Protein AF-A0A954XGV0-F1 (afdb_monomer)

Mean predicted aligned error: 6.57 Å

Solvent-accessible surface area (backbone atoms only — not comparable to full-atom values): 12419 Å² total; per-residue (Å²): 114,71,60,60,55,49,19,64,75,67,74,44,88,76,89,74,84,92,67,58,56,55,62,48,31,69,58,40,49,96,83,43,90,72,24,35,27,92,86,36,60,81,52,52,72,68,57,51,50,46,53,35,63,74,50,40,49,55,53,52,50,54,54,51,49,56,52,50,56,40,40,75,72,75,39,64,43,81,45,74,46,76,50,66,40,70,49,57,56,96,88,42,76,52,93,47,46,38,13,41,16,29,42,80,89,33,66,55,33,41,53,49,50,49,47,27,50,52,40,33,39,72,80,39,72,88,58,44,72,40,70,40,40,97,47,64,42,60,55,81,23,54,57,50,53,50,57,75,77,34,53,64,78,40,41,29,47,36,36,40,34,34,32,39,63,40,84,74,44,56,67,68,62,29,55,49,52,56,51,46,54,49,50,18,43,50,57,41,53,56,50,53,59,68,70,51,77,80,72,93,77,83,74,84,82,79,80,88,91,88,81,83,84,135

Secondary structure (DSSP, 8-state):
-HHHHHHHHHT-------S-TTT--TTS-TT-TTSS-TTTTTS-HHHHHHHIIIIIHHHHHHHHHHHHHHHHTT--EEEEEEEEE-SEETTEE---SEEEE--TT-HHHHHHHHHHHHHHHHH-TTS-EEES-SS-S-SSSHHHHHHHHS-TTTEEEEEEEEETTTTTS-HHHHHHHHHHHHHHHHHHHHHHHHHS---S--------------

Nearest PDB structures (foldseek):
  2odf-assembly1_A  TM=8.301E-01  e=8.284E-11  Agrobacterium fabrum str. C58
  2odf-assembly2_B  TM=8.206E-01  e=4.548E-09  Agrobacterium fabrum str. C58
  3vsg-assembly1_D  TM=6.059E-01  e=6.445E-02  Comamonas testosteroni CNB-1
  1pr6-assembly1_B-2  TM=5.590E-01  e=1.673E-01  Escherichia coli O157:H7
  3opv-assembly2_J  TM=5.391E-01  e=2.449E-01  Escherichia coli K-12

Structure (mmCIF, N/CA/C/O backbone)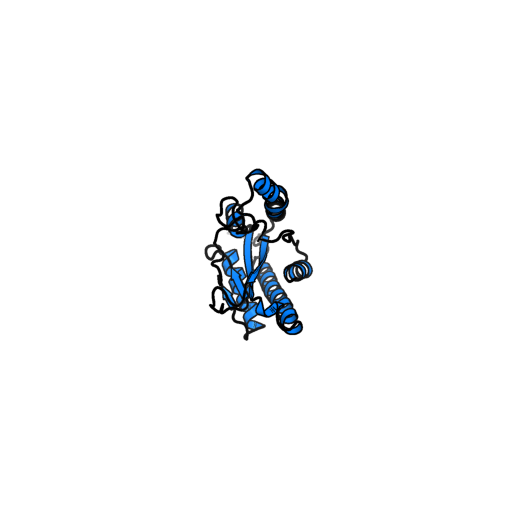:
data_AF-A0A954XGV0-F1
#
_entry.id   AF-A0A954XGV0-F1
#
loop_
_atom_site.group_PDB
_atom_site.id
_atom_site.type_symbol
_atom_site.label_atom_id
_atom_site.label_alt_id
_atom_site.label_comp_id
_atom_site.label_asym_id
_atom_site.label_entity_id
_atom_site.label_seq_id
_atom_site.pdbx_PDB_ins_code
_atom_site.Cartn_x
_atom_site.Cartn_y
_atom_site.Cartn_z
_atom_site.occupancy
_atom_site.B_iso_or_equiv
_atom_site.auth_seq_id
_atom_site.auth_comp_id
_atom_site.auth_asym_id
_atom_site.auth_atom_id
_atom_site.pdbx_PDB_model_num
ATOM 1 N N . VAL A 1 1 ? -10.521 6.360 -8.112 1.00 82.31 1 VAL A N 1
ATOM 2 C CA . VAL A 1 1 ? -9.626 5.326 -7.527 1.00 82.31 1 VAL A CA 1
ATOM 3 C C . VAL A 1 1 ? -9.666 5.385 -6.001 1.00 82.31 1 VAL A C 1
ATOM 5 O O . VAL A 1 1 ? -9.953 6.456 -5.478 1.00 82.31 1 VAL A O 1
ATOM 8 N N . LEU A 1 2 ? -9.444 4.264 -5.299 1.00 95.88 2 LEU A N 1
ATOM 9 C CA . LEU A 1 2 ? -9.635 4.146 -3.839 1.00 95.88 2 LEU A CA 1
ATOM 10 C C . LEU A 1 2 ? -8.796 5.150 -3.030 1.00 95.88 2 LEU A C 1
ATOM 12 O O . LEU A 1 2 ? -9.350 5.828 -2.171 1.00 95.88 2 LEU A O 1
ATOM 16 N N . GLY A 1 3 ? -7.512 5.321 -3.365 1.00 96.81 3 GLY A N 1
ATOM 17 C CA . GLY A 1 3 ? -6.616 6.245 -2.652 1.00 96.81 3 GLY A CA 1
ATOM 18 C C . GLY A 1 3 ? -7.128 7.690 -2.591 1.00 96.81 3 GLY A C 1
ATOM 19 O O . GLY A 1 3 ? -7.076 8.310 -1.537 1.00 96.81 3 GLY A O 1
ATOM 20 N N . ARG A 1 4 ? -7.745 8.202 -3.670 1.00 97.19 4 ARG A N 1
ATOM 21 C CA . ARG A 1 4 ? -8.370 9.542 -3.668 1.00 97.19 4 ARG A CA 1
ATOM 22 C C . ARG A 1 4 ? -9.503 9.657 -2.649 1.00 97.19 4 ARG A C 1
ATOM 24 O O . ARG A 1 4 ? -9.628 10.692 -2.013 1.00 97.19 4 ARG A O 1
ATOM 31 N N . ARG A 1 5 ? -10.310 8.605 -2.468 1.00 97.56 5 ARG A N 1
ATOM 32 C CA . ARG A 1 5 ? -11.398 8.624 -1.477 1.00 97.56 5 ARG A CA 1
ATOM 33 C C . ARG A 1 5 ? -10.863 8.644 -0.045 1.00 97.56 5 ARG A C 1
ATOM 35 O O . ARG A 1 5 ? -11.416 9.373 0.766 1.00 97.56 5 ARG A O 1
ATOM 42 N N . PHE A 1 6 ? -9.798 7.889 0.242 1.00 98.06 6 PHE A N 1
ATOM 43 C CA . PHE A 1 6 ? -9.111 7.951 1.538 1.00 98.06 6 PHE A CA 1
ATOM 44 C C . PHE A 1 6 ? -8.570 9.357 1.804 1.00 98.06 6 PHE A C 1
ATOM 46 O O . PHE A 1 6 ? -8.895 9.944 2.829 1.00 98.06 6 PHE A O 1
ATOM 53 N N . ALA A 1 7 ? -7.829 9.919 0.847 1.00 97.62 7 ALA A N 1
ATOM 54 C CA . ALA A 1 7 ? -7.253 11.256 0.965 1.00 97.62 7 ALA A CA 1
ATOM 55 C C . ALA A 1 7 ? -8.315 12.331 1.244 1.00 97.62 7 ALA A C 1
ATOM 57 O O . ALA A 1 7 ? -8.165 13.133 2.161 1.00 97.62 7 ALA A O 1
ATOM 58 N N . THR A 1 8 ? -9.438 12.304 0.517 1.00 97.88 8 THR A N 1
ATOM 59 C CA . THR A 1 8 ? -10.559 13.220 0.771 1.00 97.88 8 THR A CA 1
ATOM 60 C C . THR A 1 8 ? -11.178 13.009 2.153 1.00 97.88 8 THR A C 1
ATOM 62 O O . THR A 1 8 ? -11.404 13.983 2.864 1.00 97.88 8 THR A O 1
ATOM 65 N N . ALA A 1 9 ? -11.455 11.761 2.544 1.00 97.75 9 ALA A N 1
ATOM 66 C CA . ALA A 1 9 ? -12.136 11.464 3.803 1.00 97.75 9 ALA A CA 1
ATOM 67 C C . ALA A 1 9 ? -11.308 11.853 5.036 1.00 97.75 9 ALA A C 1
ATOM 69 O O . ALA A 1 9 ? -11.860 12.370 6.003 1.00 97.75 9 ALA A O 1
ATOM 70 N N . PHE A 1 10 ? -9.991 11.646 4.983 1.00 96.75 10 PHE A N 1
ATOM 71 C CA . PHE A 1 10 ? -9.080 11.925 6.095 1.00 96.75 10 PHE A CA 1
ATOM 72 C C . PHE A 1 10 ? -8.355 13.266 5.979 1.00 96.75 10 PHE A C 1
ATOM 74 O O . PHE A 1 10 ? -7.513 13.568 6.820 1.00 96.75 10 PHE A O 1
ATOM 81 N N . ARG A 1 11 ? -8.667 14.068 4.948 1.00 96.81 11 ARG A N 1
ATOM 82 C CA . ARG A 1 11 ? -7.959 15.317 4.617 1.00 96.81 11 ARG A CA 1
ATOM 83 C C . ARG A 1 11 ? -6.436 15.121 4.596 1.00 96.81 11 ARG A C 1
ATOM 85 O O . ARG A 1 11 ? -5.687 15.969 5.071 1.00 96.81 11 ARG A O 1
ATOM 92 N N . SER A 1 12 ? -5.994 13.981 4.069 1.00 95.38 12 SER A N 1
ATOM 93 C CA . SER A 1 12 ? -4.589 13.582 4.038 1.00 95.38 12 SER A CA 1
ATOM 94 C C . SER A 1 12 ? -3.985 13.740 2.636 1.00 95.38 12 SER A C 1
ATOM 96 O O . SER A 1 12 ? -4.715 13.682 1.638 1.00 95.38 12 SER A O 1
ATOM 98 N N . PRO A 1 13 ? -2.657 13.930 2.522 1.00 96.69 13 PRO A N 1
ATOM 99 C CA . PRO A 1 13 ? -1.982 13.961 1.229 1.00 96.69 13 PRO A CA 1
ATOM 100 C C . PRO A 1 13 ? -2.166 12.652 0.447 1.00 96.69 13 PRO A C 1
ATOM 102 O O . PRO A 1 13 ? -2.151 11.562 1.018 1.00 96.69 13 PRO A O 1
ATOM 105 N N . LEU A 1 14 ? -2.274 12.755 -0.882 1.00 97.69 14 LEU A N 1
ATOM 106 C CA . LEU A 1 14 ? -2.196 11.610 -1.793 1.00 97.69 14 LEU A CA 1
ATOM 107 C C . LEU A 1 14 ? -0.984 11.756 -2.705 1.00 97.69 14 LEU A C 1
ATOM 109 O O . LEU A 1 14 ? -0.973 12.619 -3.580 1.00 97.69 14 LEU A O 1
ATOM 113 N N . ILE A 1 15 ? -0.030 10.841 -2.572 1.00 97.94 15 ILE A N 1
ATOM 114 C CA . ILE A 1 15 ? 1.077 10.699 -3.516 1.00 97.94 15 ILE A CA 1
ATOM 115 C C . ILE A 1 15 ? 0.792 9.470 -4.374 1.00 97.94 15 ILE A C 1
ATOM 117 O O . ILE A 1 15 ? 0.884 8.333 -3.917 1.00 97.94 15 ILE A O 1
ATOM 121 N N . ALA A 1 16 ? 0.379 9.705 -5.616 1.00 96.81 16 ALA A N 1
ATOM 122 C CA . ALA A 1 16 ? 0.068 8.645 -6.565 1.00 96.81 16 ALA A CA 1
ATOM 123 C C . ALA A 1 16 ? 1.254 8.389 -7.500 1.00 96.81 16 ALA A C 1
ATOM 125 O O . ALA A 1 16 ? 1.937 9.323 -7.914 1.00 96.81 16 ALA A O 1
ATOM 126 N N . ALA A 1 17 ? 1.463 7.126 -7.869 1.00 94.94 17 ALA A N 1
ATOM 127 C CA . ALA A 1 17 ? 2.356 6.777 -8.965 1.00 94.94 17 ALA A CA 1
ATOM 128 C C . ALA A 1 17 ? 1.856 7.415 -10.272 1.00 94.94 17 ALA A C 1
ATOM 130 O O . ALA A 1 17 ? 0.670 7.321 -10.599 1.00 94.94 17 ALA A O 1
ATOM 131 N N . THR A 1 18 ? 2.761 8.043 -11.018 1.00 95.50 18 THR A N 1
ATOM 132 C CA . THR A 1 18 ? 2.494 8.653 -12.334 1.00 95.50 18 THR A CA 1
ATOM 133 C C . THR A 1 18 ? 2.949 7.771 -13.493 1.00 95.50 18 THR A C 1
ATOM 135 O O . THR A 1 18 ? 2.673 8.077 -14.648 1.00 95.50 18 THR A O 1
ATOM 138 N N . VAL A 1 19 ? 3.607 6.653 -13.181 1.00 97.12 19 VAL A N 1
ATOM 139 C CA . VAL A 1 19 ? 4.144 5.694 -14.141 1.00 97.12 19 VAL A CA 1
ATOM 140 C C . VAL A 1 19 ? 3.619 4.292 -13.843 1.00 97.12 19 VAL A C 1
ATOM 142 O O . VAL A 1 19 ? 3.324 3.942 -12.697 1.00 97.12 19 VAL A O 1
ATOM 145 N N . SER A 1 20 ? 3.496 3.468 -14.882 1.00 96.75 20 SER A N 1
ATOM 146 C CA . SER A 1 20 ? 3.209 2.045 -14.713 1.00 96.75 20 SER A CA 1
ATOM 147 C C . SER A 1 20 ? 4.379 1.335 -14.033 1.00 96.75 20 SER A C 1
ATOM 149 O O . SER A 1 20 ? 5.535 1.539 -14.402 1.00 96.75 20 SER A O 1
ATOM 151 N N . ARG A 1 21 ? 4.071 0.396 -13.133 1.00 95.50 21 ARG A N 1
ATOM 152 C CA . ARG A 1 21 ? 5.063 -0.512 -12.530 1.00 95.50 21 ARG A CA 1
ATOM 153 C C . ARG A 1 21 ? 5.821 -1.372 -13.549 1.00 95.50 21 ARG A C 1
ATOM 155 O O . ARG A 1 21 ? 6.847 -1.945 -13.213 1.00 95.50 21 ARG A O 1
ATOM 162 N N . LEU A 1 22 ? 5.290 -1.505 -14.771 1.00 96.75 22 LEU A N 1
ATOM 163 C CA . LEU A 1 22 ? 5.972 -2.191 -15.870 1.00 96.75 22 LEU A CA 1
ATOM 164 C C . LEU A 1 22 ? 7.133 -1.358 -16.429 1.00 96.75 22 LEU A C 1
ATOM 166 O O . LEU A 1 22 ? 8.074 -1.921 -16.972 1.00 96.75 22 LEU A O 1
ATOM 170 N N . VAL A 1 23 ? 7.100 -0.033 -16.276 1.00 97.56 23 VAL A N 1
ATOM 171 C CA . VAL A 1 23 ? 8.224 0.827 -16.660 1.00 97.56 23 VAL A CA 1
ATOM 172 C C . VAL A 1 23 ? 9.302 0.758 -15.582 1.00 97.56 23 VAL A C 1
ATOM 174 O O . VAL A 1 23 ? 10.432 0.371 -15.867 1.00 97.56 23 VAL A O 1
ATOM 177 N N . VAL A 1 24 ? 8.928 1.071 -14.339 1.00 98.00 24 VAL A N 1
ATOM 178 C CA . VAL A 1 24 ? 9.786 0.971 -13.153 1.00 98.00 24 VAL A CA 1
ATOM 179 C C . VAL A 1 24 ? 8.927 0.726 -11.909 1.00 98.00 24 VAL A C 1
ATOM 181 O O . VAL A 1 24 ? 7.900 1.373 -11.700 1.00 98.00 24 VAL A O 1
ATOM 184 N N . GLU A 1 25 ? 9.323 -0.233 -11.077 1.00 97.44 25 GLU A N 1
ATOM 185 C CA . GLU A 1 25 ? 8.601 -0.610 -9.863 1.00 97.44 25 GLU A CA 1
ATOM 186 C C . GLU A 1 25 ? 8.973 0.308 -8.690 1.00 97.44 25 GLU A C 1
ATOM 188 O O . GLU A 1 25 ? 10.019 0.168 -8.059 1.00 97.44 25 GLU A O 1
ATOM 193 N N . LEU A 1 26 ? 8.076 1.236 -8.363 1.00 97.81 26 LEU A N 1
ATOM 194 C CA . LEU A 1 26 ? 8.295 2.234 -7.312 1.00 97.81 26 LEU A CA 1
ATOM 195 C C . LEU A 1 26 ? 8.318 1.628 -5.895 1.00 97.81 26 LEU A C 1
ATOM 197 O O . LEU A 1 26 ? 8.877 2.232 -4.980 1.00 97.81 26 LEU A O 1
ATOM 201 N N . ASN A 1 27 ? 7.737 0.434 -5.702 1.00 96.75 27 ASN A N 1
ATOM 202 C CA . ASN A 1 27 ? 7.662 -0.246 -4.404 1.00 96.75 27 ASN A CA 1
ATOM 203 C C . ASN A 1 27 ? 8.722 -1.355 -4.236 1.00 96.75 27 ASN A C 1
ATOM 205 O O . ASN A 1 27 ? 8.473 -2.371 -3.584 1.00 96.75 27 ASN A O 1
ATOM 209 N N . ARG A 1 28 ? 9.904 -1.198 -4.840 1.00 96.81 28 ARG A N 1
ATOM 210 C CA . ARG A 1 28 ? 11.082 -2.065 -4.646 1.00 96.81 28 ARG A CA 1
ATOM 211 C C . ARG A 1 28 ? 12.331 -1.227 -4.432 1.00 96.81 28 ARG A C 1
ATOM 213 O O . ARG A 1 28 ? 12.327 -0.043 -4.742 1.00 96.81 28 ARG A O 1
ATOM 220 N N . SER A 1 29 ? 13.380 -1.805 -3.859 1.00 96.38 29 SER A N 1
ATOM 221 C CA . SER A 1 29 ? 14.682 -1.137 -3.758 1.00 96.38 29 SER A CA 1
ATOM 222 C C . SER A 1 29 ? 15.394 -1.042 -5.120 1.00 96.38 29 SER A C 1
ATOM 224 O O . SER A 1 29 ? 15.126 -1.856 -6.008 1.00 96.38 29 SER A O 1
ATOM 226 N N . PRO A 1 30 ? 16.348 -0.101 -5.294 1.00 94.81 30 PRO A N 1
ATOM 227 C CA . PRO A 1 30 ? 17.028 0.124 -6.577 1.00 94.81 30 PRO A CA 1
ATOM 228 C C . PRO A 1 30 ? 17.842 -1.072 -7.096 1.00 94.81 30 PRO A C 1
ATOM 230 O O . PRO A 1 30 ? 18.158 -1.151 -8.277 1.00 94.81 30 PRO A O 1
ATOM 233 N N . HIS A 1 31 ? 18.199 -2.007 -6.216 1.00 93.56 31 HIS A N 1
ATOM 234 C CA . HIS A 1 31 ? 18.965 -3.205 -6.570 1.00 93.56 31 HIS A CA 1
ATOM 235 C C . HIS A 1 31 ? 18.085 -4.453 -6.701 1.00 93.56 31 HIS A C 1
ATOM 237 O O . HIS A 1 31 ? 18.592 -5.555 -6.902 1.00 93.56 31 HIS A O 1
ATOM 243 N N . HIS A 1 32 ? 16.765 -4.315 -6.561 1.00 96.88 32 HIS A N 1
ATOM 244 C CA . HIS A 1 32 ? 15.865 -5.451 -6.656 1.00 96.88 32 HIS A CA 1
ATOM 245 C C . HIS A 1 32 ? 15.810 -5.968 -8.109 1.00 96.88 32 HIS A C 1
ATOM 247 O O . HIS A 1 32 ? 15.579 -5.180 -9.027 1.00 96.88 32 HIS A O 1
ATOM 253 N N . PRO A 1 33 ? 15.920 -7.289 -8.356 1.00 95.12 33 PRO A N 1
ATOM 254 C CA . PRO A 1 33 ? 16.008 -7.843 -9.716 1.00 95.12 33 PRO A CA 1
ATOM 255 C C . PRO A 1 33 ? 14.755 -7.601 -10.568 1.00 95.12 33 PRO A C 1
ATOM 257 O O . PRO A 1 33 ? 14.813 -7.659 -11.786 1.00 95.12 33 PRO A O 1
ATOM 260 N N . ARG A 1 34 ? 13.615 -7.318 -9.927 1.00 95.25 34 ARG A N 1
ATOM 261 C CA . ARG A 1 34 ? 12.346 -6.955 -10.589 1.00 95.25 34 ARG A CA 1
ATOM 262 C C . ARG A 1 34 ? 12.016 -5.464 -10.495 1.00 95.25 34 ARG A C 1
ATOM 264 O O . ARG A 1 34 ? 10.841 -5.116 -10.430 1.00 95.25 34 ARG A O 1
ATOM 271 N N . LEU A 1 35 ? 13.026 -4.605 -10.354 1.00 97.19 35 LEU A N 1
ATOM 272 C CA . LEU A 1 35 ? 12.826 -3.156 -10.405 1.00 97.19 35 LEU A CA 1
ATOM 273 C C . LEU A 1 35 ? 12.366 -2.720 -11.801 1.00 97.19 35 LEU A C 1
ATOM 275 O O . LEU A 1 35 ? 11.425 -1.944 -11.930 1.00 97.19 35 LEU A O 1
ATOM 279 N N . PHE A 1 36 ? 13.007 -3.268 -12.831 1.00 97.94 36 PHE A N 1
ATOM 280 C CA . PHE A 1 36 ? 12.576 -3.163 -14.219 1.00 97.94 36 PHE A CA 1
ATOM 281 C C . PHE A 1 36 ? 11.828 -4.442 -14.597 1.00 97.94 36 PHE A C 1
ATOM 283 O O . PHE A 1 36 ? 12.184 -5.533 -14.143 1.00 97.94 36 PHE A O 1
ATOM 290 N N . SER A 1 37 ? 10.753 -4.306 -15.370 1.00 96.69 37 SER A N 1
ATOM 291 C CA . SER A 1 37 ? 9.964 -5.459 -15.811 1.00 96.69 37 SER A CA 1
ATOM 292 C C . SER A 1 37 ? 10.588 -6.102 -17.047 1.00 96.69 37 SER A C 1
ATOM 294 O O . SER A 1 37 ? 11.576 -5.603 -17.580 1.00 96.69 37 SER A O 1
ATOM 296 N N . GLU A 1 38 ? 9.976 -7.163 -17.568 1.00 96.25 38 GLU A N 1
ATOM 297 C CA . GLU A 1 38 ? 10.405 -7.755 -18.838 1.00 96.25 38 GLU A CA 1
ATOM 298 C C . GLU A 1 38 ? 10.416 -6.765 -20.016 1.00 96.25 38 GLU A C 1
ATOM 300 O O . GLU A 1 38 ? 11.229 -6.914 -20.924 1.00 96.25 38 GLU A O 1
ATOM 305 N N . PHE A 1 39 ? 9.590 -5.714 -19.956 1.00 96.25 39 PHE A N 1
ATOM 306 C CA . PHE A 1 39 ? 9.490 -4.682 -20.990 1.00 96.25 39 PHE A CA 1
ATOM 307 C C . PHE A 1 39 ? 10.605 -3.632 -20.923 1.00 96.25 39 PHE A C 1
ATOM 309 O O . PHE A 1 39 ? 10.886 -2.981 -21.923 1.00 96.25 39 PHE A O 1
ATOM 316 N N . THR A 1 40 ? 11.225 -3.436 -19.756 1.00 96.50 40 THR A N 1
ATOM 317 C CA . THR A 1 40 ? 12.226 -2.373 -19.533 1.00 96.50 40 THR A CA 1
ATOM 318 C C . THR A 1 40 ? 13.570 -2.882 -19.032 1.00 96.50 40 THR A C 1
ATOM 320 O O . THR A 1 40 ? 14.543 -2.132 -19.010 1.00 96.50 40 THR A O 1
ATOM 323 N N . GLN A 1 41 ? 13.687 -4.168 -18.693 1.00 95.06 41 GLN A N 1
ATOM 324 C CA . GLN A 1 41 ? 14.963 -4.777 -18.319 1.00 95.06 41 GLN A CA 1
ATOM 325 C C . GLN A 1 41 ? 15.970 -4.799 -19.477 1.00 95.06 41 GLN A C 1
ATOM 327 O O . GLN A 1 41 ? 17.158 -4.932 -19.225 1.00 95.06 41 GLN A O 1
ATOM 332 N N . GLY A 1 42 ? 15.540 -4.668 -20.735 1.00 95.69 42 GLY A N 1
ATOM 333 C CA . GLY A 1 42 ? 16.444 -4.606 -21.892 1.00 95.69 42 GLY A CA 1
ATOM 334 C C . GLY A 1 42 ? 17.124 -3.248 -22.100 1.00 95.69 42 GLY A C 1
ATOM 335 O O . GLY A 1 42 ? 18.069 -3.173 -22.876 1.00 95.69 42 GLY A O 1
ATOM 336 N N . LEU A 1 43 ? 16.659 -2.196 -21.416 1.00 96.19 43 LEU A N 1
ATOM 337 C CA . LEU A 1 43 ? 17.175 -0.833 -21.570 1.00 96.19 43 LEU A CA 1
ATOM 338 C C . LEU A 1 43 ? 18.616 -0.712 -21.073 1.00 96.19 43 LEU A C 1
ATOM 340 O O . LEU A 1 43 ? 19.009 -1.394 -20.113 1.00 96.19 43 LEU A O 1
ATOM 344 N N . ASP A 1 44 ? 19.369 0.201 -21.683 1.00 97.56 44 ASP A N 1
ATOM 345 C CA . ASP A 1 44 ? 20.738 0.494 -21.269 1.00 97.56 44 ASP A CA 1
ATOM 346 C C . ASP A 1 44 ? 20.795 1.239 -19.919 1.00 97.56 44 ASP A C 1
ATOM 348 O O . ASP A 1 44 ? 19.782 1.606 -19.312 1.00 97.56 44 ASP A O 1
ATOM 352 N N . SER A 1 45 ? 22.003 1.444 -19.390 1.00 96.44 45 SER A N 1
ATOM 353 C CA . SER A 1 45 ? 22.178 2.117 -18.099 1.00 96.44 45 SER A CA 1
ATOM 354 C C . SER A 1 45 ? 21.723 3.580 -18.119 1.00 96.44 45 SER A C 1
ATOM 356 O O . SER A 1 45 ? 21.208 4.062 -17.108 1.00 96.44 45 SER A O 1
ATOM 358 N N . ALA A 1 46 ? 21.866 4.286 -19.243 1.00 98.12 46 ALA A N 1
ATOM 359 C CA . ALA A 1 46 ? 21.476 5.686 -19.369 1.00 98.12 46 ALA A CA 1
ATOM 360 C C . ALA A 1 46 ? 19.947 5.840 -19.365 1.00 98.12 46 ALA A C 1
ATOM 362 O O . ALA A 1 46 ? 19.408 6.704 -18.674 1.00 98.12 46 ALA A O 1
ATOM 363 N N . GLU A 1 47 ? 19.230 4.982 -20.084 1.00 97.88 47 GLU A N 1
ATOM 364 C CA . GLU A 1 47 ? 17.769 4.886 -20.087 1.00 97.88 47 GLU A CA 1
ATOM 365 C C . GLU A 1 47 ? 17.212 4.490 -18.725 1.00 97.88 47 GLU A C 1
ATOM 367 O O . GLU A 1 47 ? 16.304 5.148 -18.218 1.00 97.88 47 GLU A O 1
ATOM 372 N N . ARG A 1 48 ? 17.790 3.469 -18.084 1.00 97.38 48 ARG A N 1
ATOM 373 C CA . ARG A 1 48 ? 17.389 3.074 -16.727 1.00 97.38 48 ARG A CA 1
ATOM 374 C C . ARG A 1 48 ? 17.569 4.219 -15.737 1.00 97.38 48 ARG A C 1
ATOM 376 O O . ARG A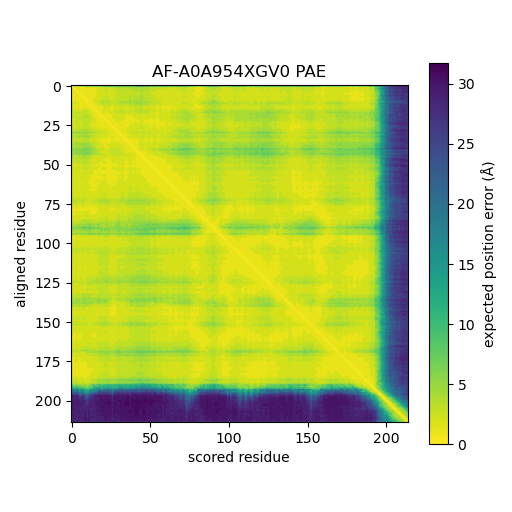 1 48 ? 16.659 4.489 -14.958 1.00 97.38 48 ARG A O 1
ATOM 383 N N . ASN A 1 49 ? 18.700 4.922 -15.789 1.00 97.75 49 ASN A N 1
ATOM 384 C CA . ASN A 1 49 ? 18.947 6.076 -14.926 1.00 97.75 49 ASN A CA 1
ATOM 385 C C . ASN A 1 49 ? 17.954 7.214 -15.188 1.00 97.75 49 ASN A C 1
ATOM 387 O O . ASN A 1 49 ? 17.475 7.817 -14.230 1.00 97.75 49 ASN A O 1
ATOM 391 N N . ARG A 1 50 ? 17.583 7.465 -16.451 1.00 98.25 50 ARG A N 1
ATOM 392 C CA . ARG A 1 50 ? 16.505 8.409 -16.787 1.00 98.25 50 ARG A CA 1
ATOM 393 C C . ARG A 1 50 ? 15.186 8.004 -16.133 1.00 98.25 50 ARG A C 1
ATOM 395 O O . ARG A 1 50 ? 14.621 8.796 -15.394 1.00 98.25 50 ARG A O 1
ATOM 402 N N . LEU A 1 51 ? 14.755 6.747 -16.276 1.00 98.00 51 LEU A N 1
ATOM 403 C CA . LEU A 1 51 ? 13.526 6.261 -15.629 1.00 98.00 51 LEU A CA 1
ATOM 404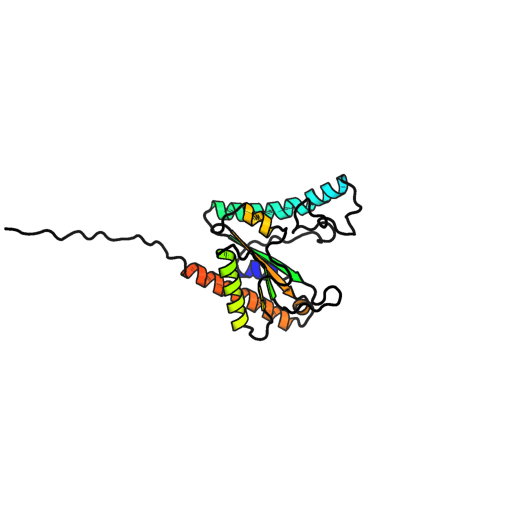 C C . LEU A 1 51 ? 13.561 6.399 -14.099 1.00 98.00 51 LEU A C 1
ATOM 406 O O . LEU A 1 51 ? 12.542 6.711 -13.476 1.00 98.00 51 LEU A O 1
ATOM 410 N N . LEU A 1 52 ? 14.724 6.171 -13.483 1.00 98.25 52 LEU A N 1
ATOM 411 C CA . LEU A 1 52 ? 14.879 6.348 -12.044 1.00 98.25 52 LEU A CA 1
ATOM 412 C C . LEU A 1 52 ? 14.747 7.818 -11.631 1.00 98.25 52 LEU A C 1
ATOM 414 O O . LEU A 1 52 ? 14.041 8.117 -10.668 1.00 98.25 52 LEU A O 1
ATOM 418 N N . ASN A 1 53 ? 15.394 8.722 -12.361 1.00 98.31 53 ASN A N 1
ATOM 419 C CA . ASN A 1 53 ? 15.372 10.156 -12.082 1.00 98.31 53 ASN A CA 1
ATOM 420 C C . ASN A 1 53 ? 14.007 10.791 -12.366 1.00 98.31 53 ASN A C 1
ATOM 422 O O . ASN A 1 53 ? 13.583 11.657 -11.608 1.00 98.31 53 ASN A O 1
ATOM 426 N N . ASP A 1 54 ? 13.303 10.325 -13.395 1.00 98.06 54 ASP A N 1
ATOM 427 C CA . ASP A 1 54 ? 12.025 10.902 -13.814 1.00 98.06 54 ASP A CA 1
ATOM 428 C C . ASP A 1 54 ? 10.856 10.416 -12.944 1.00 98.06 54 ASP A C 1
ATOM 430 O O . ASP A 1 54 ? 9.902 11.160 -12.707 1.00 98.06 54 ASP A O 1
ATOM 434 N N . TYR A 1 55 ? 10.913 9.172 -12.446 1.00 98.38 55 TYR A N 1
ATOM 435 C CA . TYR A 1 55 ? 9.764 8.545 -11.781 1.00 98.38 55 TYR A CA 1
ATOM 436 C C . TYR A 1 55 ? 10.062 7.948 -10.409 1.00 98.38 55 TYR A C 1
ATOM 438 O O . TYR A 1 55 ? 9.279 8.134 -9.475 1.00 98.38 55 TYR A O 1
ATOM 446 N N . TYR A 1 56 ? 11.164 7.211 -10.269 1.00 98.50 56 TYR A N 1
ATOM 447 C CA . TYR A 1 56 ? 11.440 6.450 -9.050 1.00 98.50 56 TYR A CA 1
ATOM 448 C C . TYR A 1 56 ? 11.824 7.350 -7.874 1.00 98.50 56 TYR A C 1
ATOM 450 O O . TYR A 1 56 ? 11.160 7.328 -6.832 1.00 98.50 56 TYR A O 1
ATOM 458 N N . TRP A 1 57 ? 12.873 8.158 -8.039 1.00 98.25 57 TRP A N 1
ATOM 459 C CA . TRP A 1 57 ? 13.361 9.039 -6.982 1.00 98.25 57 TRP A CA 1
ATOM 460 C C . TRP A 1 57 ? 12.345 10.114 -6.605 1.00 98.25 57 TRP A C 1
ATOM 462 O O . TRP A 1 57 ? 12.066 10.219 -5.409 1.00 98.25 57 TRP A O 1
ATOM 472 N N . PRO A 1 58 ? 11.700 10.825 -7.555 1.00 98.38 58 PRO A N 1
ATOM 473 C CA . PRO A 1 58 ? 10.706 11.836 -7.206 1.00 98.38 58 PRO A CA 1
ATOM 474 C C . PRO A 1 58 ? 9.545 11.266 -6.388 1.00 98.38 58 PRO A C 1
ATOM 476 O O . PRO A 1 58 ? 9.110 11.882 -5.417 1.00 98.38 58 PRO A O 1
ATOM 479 N N . HIS A 1 59 ? 9.066 10.062 -6.725 1.00 98.44 59 HIS A N 1
ATOM 480 C CA . HIS A 1 59 ? 7.983 9.429 -5.976 1.00 98.44 59 HIS A CA 1
ATOM 481 C C . HIS A 1 59 ? 8.396 9.096 -4.538 1.00 98.44 59 HIS A C 1
ATOM 483 O O . HIS A 1 59 ? 7.687 9.451 -3.595 1.00 98.44 59 HIS A O 1
ATOM 489 N N . ARG A 1 60 ? 9.545 8.433 -4.355 1.00 98.00 60 ARG A N 1
ATOM 490 C CA . ARG A 1 60 ? 10.005 8.028 -3.018 1.00 98.00 60 ARG A CA 1
ATOM 491 C C . ARG A 1 60 ? 10.361 9.233 -2.153 1.00 98.00 60 ARG A C 1
ATOM 493 O O . ARG A 1 60 ? 9.895 9.310 -1.021 1.00 98.00 60 ARG A O 1
ATOM 500 N N . GLN A 1 61 ? 11.071 10.210 -2.715 1.00 98.25 61 GLN A N 1
ATOM 501 C CA . GLN A 1 61 ? 11.426 11.449 -2.023 1.00 98.25 61 GLN A CA 1
ATOM 502 C C . GLN A 1 61 ? 10.192 12.246 -1.603 1.00 98.25 61 GLN A C 1
ATOM 504 O O . GLN A 1 61 ? 10.169 12.776 -0.495 1.00 98.25 61 GLN A O 1
ATOM 509 N N . ALA A 1 62 ? 9.146 12.307 -2.435 1.00 98.44 62 ALA A N 1
ATOM 510 C CA . ALA A 1 62 ? 7.901 12.968 -2.054 1.00 98.44 62 ALA A CA 1
ATOM 511 C C . ALA A 1 62 ? 7.264 12.309 -0.818 1.00 98.44 62 ALA A C 1
ATOM 513 O O . ALA A 1 62 ? 6.849 13.011 0.104 1.00 98.44 62 ALA A O 1
ATOM 514 N N . VAL A 1 63 ? 7.215 10.971 -0.771 1.00 98.38 63 VAL A N 1
ATOM 515 C CA . VAL A 1 63 ? 6.662 10.227 0.377 1.00 98.38 63 VAL A CA 1
ATOM 516 C C . VAL A 1 63 ? 7.524 10.434 1.621 1.00 98.38 63 VAL A C 1
ATOM 518 O O . VAL A 1 63 ? 7.004 10.800 2.674 1.00 98.38 63 VAL A O 1
ATOM 521 N N . GLU A 1 64 ? 8.837 10.257 1.488 1.00 98.31 64 GLU A N 1
ATOM 522 C CA . GLU A 1 64 ? 9.808 10.424 2.573 1.00 98.31 64 GLU A CA 1
ATOM 523 C C . GLU A 1 64 ? 9.763 11.840 3.158 1.00 98.31 64 GLU A C 1
ATOM 525 O O . GLU A 1 64 ? 9.687 11.998 4.375 1.00 98.31 64 GLU A O 1
ATOM 530 N N . THR A 1 65 ? 9.708 12.867 2.306 1.00 98.44 65 THR A N 1
ATOM 531 C CA . THR A 1 65 ? 9.647 14.274 2.728 1.00 98.44 65 THR A CA 1
ATOM 532 C C . THR A 1 65 ? 8.372 14.570 3.513 1.00 98.44 65 THR A C 1
ATOM 534 O O . THR A 1 65 ? 8.440 15.181 4.576 1.00 98.44 65 THR A O 1
ATOM 537 N N . GLN A 1 66 ? 7.206 14.117 3.038 1.00 98.06 66 GLN A N 1
ATOM 538 C CA . GLN A 1 66 ? 5.942 14.341 3.751 1.00 98.06 66 GLN A CA 1
ATOM 539 C C . GLN A 1 66 ? 5.949 13.702 5.145 1.00 98.06 66 GLN A C 1
ATOM 541 O O . GLN A 1 66 ? 5.524 14.332 6.114 1.00 98.06 66 GLN A O 1
ATOM 546 N N . ILE A 1 67 ? 6.466 12.474 5.253 1.00 98.31 67 ILE A N 1
ATOM 547 C CA . ILE A 1 67 ? 6.582 11.771 6.536 1.00 98.31 67 ILE A CA 1
ATOM 548 C C . ILE A 1 67 ? 7.572 12.501 7.447 1.00 98.31 67 ILE A C 1
ATOM 550 O O . ILE A 1 67 ? 7.235 12.806 8.589 1.00 98.31 67 ILE A O 1
ATOM 554 N N . ALA A 1 68 ? 8.760 12.838 6.941 1.00 98.44 68 ALA A N 1
ATOM 555 C CA . ALA A 1 68 ? 9.792 13.527 7.708 1.00 98.44 68 ALA A CA 1
ATOM 556 C C . ALA A 1 68 ? 9.306 14.883 8.243 1.00 98.44 68 ALA A C 1
ATOM 558 O O . ALA A 1 68 ? 9.548 15.203 9.404 1.00 98.44 68 ALA A O 1
ATOM 559 N N . MET A 1 69 ? 8.570 15.654 7.436 1.00 98.00 69 MET A N 1
ATOM 560 C CA . MET A 1 69 ? 7.993 16.933 7.860 1.00 98.00 69 MET A CA 1
ATOM 561 C C . MET A 1 69 ? 6.984 16.774 9.002 1.00 98.00 69 MET A C 1
ATOM 563 O O . MET A 1 69 ? 6.973 17.600 9.909 1.00 98.00 69 MET A O 1
ATOM 567 N N . ALA A 1 70 ? 6.129 15.748 8.964 1.00 97.31 70 ALA A N 1
ATOM 568 C CA . ALA A 1 70 ? 5.176 15.480 10.042 1.00 97.31 70 ALA A CA 1
ATOM 569 C C . ALA A 1 70 ? 5.887 15.032 11.326 1.00 97.31 70 ALA A C 1
ATOM 571 O O . ALA A 1 70 ? 5.656 15.597 12.395 1.00 97.31 70 ALA A O 1
ATOM 572 N N . VAL A 1 71 ? 6.843 14.111 11.206 1.00 97.50 71 VAL A N 1
ATOM 573 C CA . VAL A 1 71 ? 7.655 13.649 12.340 1.00 97.50 71 VAL A CA 1
ATOM 574 C C . VAL A 1 71 ? 8.447 14.799 12.973 1.00 97.50 71 VAL A C 1
ATOM 576 O O . VAL A 1 71 ? 8.509 14.895 14.196 1.00 97.50 71 VAL A O 1
ATOM 579 N N . ALA A 1 72 ? 8.994 15.718 12.172 1.00 97.62 72 ALA A N 1
ATOM 580 C CA . ALA A 1 72 ? 9.702 16.902 12.667 1.00 97.62 72 ALA A CA 1
ATOM 581 C C . ALA A 1 72 ? 8.797 17.876 13.448 1.00 97.62 72 ALA A C 1
ATOM 583 O O . ALA A 1 72 ? 9.292 18.623 14.287 1.00 97.62 72 ALA A O 1
ATOM 584 N N . ARG A 1 73 ? 7.476 17.849 13.217 1.00 97.56 73 ARG A N 1
ATOM 585 C CA . ARG A 1 73 ? 6.479 18.585 14.017 1.00 97.56 73 ARG A CA 1
ATOM 586 C C . ARG A 1 73 ? 6.034 17.833 15.279 1.00 97.56 73 ARG A C 1
ATOM 588 O O . ARG A 1 73 ? 5.156 18.312 15.988 1.00 97.56 73 ARG A O 1
ATOM 595 N N . GLY A 1 74 ? 6.621 16.670 15.564 1.00 96.31 74 GLY A N 1
ATOM 596 C CA . GLY A 1 74 ? 6.238 15.815 16.689 1.00 96.31 74 GLY A CA 1
ATOM 597 C C . GLY A 1 74 ? 4.989 14.969 16.429 1.00 96.31 74 GLY A C 1
ATOM 598 O O . GLY A 1 74 ? 4.426 14.415 17.370 1.00 96.31 74 GLY A O 1
ATOM 599 N N . GLU A 1 75 ? 4.538 14.860 15.177 1.00 95.31 75 GLU A N 1
ATOM 600 C CA . GLU A 1 75 ? 3.370 14.059 14.809 1.00 95.31 75 GLU A CA 1
ATOM 601 C C . GLU A 1 75 ? 3.765 12.593 14.554 1.00 95.31 75 GLU A C 1
ATOM 603 O O . GLU A 1 75 ? 4.792 12.303 13.935 1.00 95.31 75 GLU A O 1
ATOM 608 N N . SER A 1 76 ? 2.912 11.654 14.968 1.00 95.31 76 SER A N 1
ATOM 609 C CA . SER A 1 76 ? 2.986 10.257 14.522 1.00 95.31 76 SER A CA 1
ATOM 610 C C . SER A 1 76 ? 2.287 10.093 13.172 1.00 95.31 76 SER A C 1
ATOM 612 O O . SER A 1 76 ? 1.176 10.587 12.971 1.00 95.31 76 SER A O 1
ATOM 614 N N . VAL A 1 77 ? 2.902 9.345 12.256 1.00 97.69 77 VAL A N 1
ATOM 615 C CA . VAL A 1 77 ? 2.409 9.177 10.885 1.00 97.69 77 VAL A CA 1
ATOM 616 C C . VAL A 1 77 ? 1.871 7.771 10.649 1.00 97.69 77 VAL A C 1
ATOM 618 O O . VAL A 1 77 ? 2.581 6.778 10.809 1.00 97.69 77 VAL A O 1
ATOM 621 N N . LEU A 1 78 ? 0.630 7.694 10.165 1.00 98.19 78 LEU A N 1
ATOM 622 C CA . LEU A 1 78 ? 0.105 6.511 9.489 1.00 98.19 78 LEU A CA 1
ATOM 623 C C . LEU A 1 78 ? 0.229 6.691 7.973 1.00 98.19 78 LEU A C 1
ATOM 625 O O . LEU A 1 78 ? -0.450 7.527 7.378 1.00 98.19 78 LEU A O 1
ATOM 629 N N . HIS A 1 79 ? 1.043 5.852 7.341 1.00 98.50 79 HIS A N 1
ATOM 630 C CA . HIS A 1 79 ? 1.132 5.743 5.891 1.00 98.50 79 HIS A CA 1
ATOM 631 C C . HIS A 1 79 ? 0.365 4.510 5.402 1.00 98.50 79 HIS A C 1
ATOM 633 O O . HIS A 1 79 ? 0.697 3.377 5.755 1.00 98.50 79 HIS A O 1
ATOM 639 N N . VAL A 1 80 ? -0.651 4.734 4.562 1.00 98.44 80 VAL A N 1
ATOM 640 C CA . VAL A 1 80 ? -1.446 3.664 3.943 1.00 98.44 80 VAL A CA 1
ATOM 641 C C . VAL A 1 80 ? -1.101 3.532 2.459 1.00 98.44 80 VAL A C 1
ATOM 643 O O . VAL A 1 80 ? -1.538 4.344 1.642 1.00 98.44 80 VAL A O 1
ATOM 646 N N . GLY A 1 81 ? -0.363 2.482 2.097 1.00 97.81 81 GLY A N 1
ATOM 647 C CA . GLY A 1 81 ? -0.151 2.094 0.701 1.00 97.81 81 GLY A CA 1
ATOM 648 C C . GLY A 1 81 ? -1.407 1.420 0.153 1.00 97.81 81 GLY A C 1
ATOM 649 O O . GLY A 1 81 ? -1.832 0.398 0.678 1.00 97.81 81 GLY A O 1
ATOM 650 N N . VAL A 1 82 ? -2.047 1.983 -0.874 1.00 97.88 82 VAL A N 1
ATOM 651 C CA . VAL A 1 82 ? -3.308 1.442 -1.414 1.00 97.88 82 VAL A CA 1
ATOM 652 C C . VAL A 1 82 ? -3.041 0.656 -2.692 1.00 97.88 82 VAL A C 1
ATOM 654 O O . VAL A 1 82 ? -2.738 1.232 -3.737 1.00 97.88 82 VAL A O 1
ATOM 657 N N . HIS A 1 83 ? -3.228 -0.657 -2.618 1.00 97.06 83 HIS A N 1
ATOM 658 C CA . HIS A 1 83 ? -2.937 -1.603 -3.685 1.00 97.06 83 HIS A CA 1
ATOM 659 C C . HIS A 1 83 ? -4.153 -2.462 -4.038 1.00 97.06 83 HIS A C 1
ATOM 661 O O . HIS A 1 83 ? -5.213 -2.433 -3.402 1.00 97.06 83 HIS A O 1
ATOM 667 N N . SER A 1 84 ? -4.004 -3.210 -5.125 1.00 96.69 84 SER A N 1
ATOM 668 C CA . SER A 1 84 ? -4.955 -4.242 -5.500 1.00 96.69 84 SER A CA 1
ATOM 669 C C . SER A 1 84 ? -4.223 -5.451 -6.048 1.00 96.69 84 SER A C 1
ATOM 671 O O . SER A 1 84 ? -3.142 -5.324 -6.632 1.00 96.69 84 SER A O 1
ATOM 673 N N . PHE A 1 85 ? -4.861 -6.610 -5.942 1.00 97.00 85 PHE A N 1
ATOM 674 C CA . PHE A 1 85 ? -4.308 -7.856 -6.442 1.00 97.00 85 PHE A CA 1
ATOM 675 C C . PHE A 1 85 ? -5.288 -8.621 -7.328 1.00 97.00 85 PHE A C 1
ATOM 677 O O . PHE A 1 85 ? -6.497 -8.607 -7.093 1.00 97.00 85 PHE A O 1
ATOM 684 N N . THR A 1 86 ? -4.750 -9.321 -8.332 1.00 96.12 86 THR A N 1
ATOM 685 C CA . THR A 1 86 ? -5.547 -10.179 -9.221 1.00 96.12 86 THR A CA 1
ATOM 686 C C . THR A 1 86 ? -6.244 -11.294 -8.430 1.00 96.12 86 THR A C 1
ATOM 688 O O . THR A 1 86 ? -5.607 -11.882 -7.550 1.00 96.12 86 THR A O 1
ATOM 691 N N . PRO A 1 87 ? -7.513 -11.637 -8.721 1.00 95.56 87 PRO A N 1
ATOM 692 C CA . PRO A 1 87 ? -8.219 -12.698 -8.007 1.00 95.56 87 PRO A CA 1
ATOM 693 C C . PRO A 1 87 ? -7.581 -14.077 -8.227 1.00 95.56 87 PRO A C 1
ATOM 695 O O . PRO A 1 87 ? -7.673 -14.939 -7.355 1.00 95.56 87 PRO A O 1
ATOM 698 N N . ILE A 1 88 ? -6.923 -14.282 -9.372 1.00 95.69 88 ILE A N 1
ATOM 699 C CA . ILE A 1 88 ? -6.253 -15.528 -9.756 1.00 95.69 88 ILE A CA 1
ATOM 700 C C . ILE A 1 88 ? -4.811 -15.198 -10.143 1.00 95.69 88 ILE A C 1
ATOM 702 O O . ILE A 1 88 ? -4.573 -14.319 -10.972 1.00 95.69 88 ILE A O 1
ATOM 706 N N . LEU A 1 89 ? -3.844 -15.902 -9.552 1.00 93.38 89 LEU A N 1
ATOM 707 C CA . LEU A 1 89 ? -2.439 -15.846 -9.961 1.00 93.38 89 LEU A CA 1
ATOM 708 C C . LEU A 1 89 ? -1.970 -17.259 -10.303 1.00 93.38 89 LEU A C 1
ATOM 710 O O . LEU A 1 89 ? -2.082 -18.145 -9.462 1.00 93.38 89 LEU A O 1
ATOM 714 N N . ASN A 1 90 ? -1.409 -17.450 -11.500 1.00 92.50 90 ASN A N 1
ATOM 715 C CA . ASN A 1 90 ? -0.876 -18.737 -11.967 1.00 92.50 90 ASN A CA 1
ATOM 716 C C . ASN A 1 90 ? -1.897 -19.883 -11.825 1.00 92.50 90 ASN A C 1
ATOM 718 O O . ASN A 1 90 ? -1.579 -20.947 -11.307 1.00 92.50 90 ASN A O 1
ATOM 722 N N . GLY A 1 91 ? -3.155 -19.624 -12.195 1.00 93.25 91 GLY A N 1
ATOM 723 C CA . GLY A 1 91 ? -4.261 -20.582 -12.058 1.00 93.25 91 GLY A CA 1
ATOM 724 C C . GLY A 1 91 ? -4.814 -20.748 -10.635 1.00 93.25 91 GLY A C 1
ATOM 725 O O . GLY A 1 91 ? -5.893 -21.307 -10.465 1.00 93.25 91 GLY A O 1
ATOM 726 N N . CYS A 1 92 ? -4.151 -20.210 -9.609 1.00 92.25 92 CYS A N 1
ATOM 727 C CA . CYS A 1 92 ? -4.571 -20.348 -8.217 1.00 92.25 92 CYS A CA 1
ATOM 728 C C . CYS A 1 92 ? -5.423 -19.161 -7.747 1.00 92.25 92 CYS A C 1
ATOM 730 O O . CYS A 1 92 ? -4.983 -18.006 -7.765 1.00 92.25 92 CYS A O 1
ATOM 732 N N . ALA A 1 93 ? -6.631 -19.451 -7.256 1.00 95.00 93 ALA A N 1
ATOM 733 C CA . ALA A 1 93 ? -7.516 -18.458 -6.653 1.00 95.00 93 ALA A CA 1
ATOM 734 C C . ALA A 1 93 ? -6.950 -17.910 -5.332 1.00 95.00 93 ALA A C 1
ATOM 736 O O . ALA A 1 93 ? -6.602 -18.655 -4.411 1.00 95.00 93 ALA A O 1
ATOM 737 N N . ARG A 1 94 ? -6.913 -16.581 -5.206 1.00 95.69 94 ARG A N 1
ATOM 738 C CA . ARG A 1 94 ? -6.515 -15.886 -3.981 1.00 95.69 94 ARG A CA 1
ATOM 739 C C . ARG A 1 94 ? -7.720 -15.687 -3.066 1.00 95.69 94 ARG A C 1
ATOM 741 O O . ARG A 1 94 ? -8.656 -14.959 -3.387 1.00 95.69 94 ARG A O 1
ATOM 748 N N . ARG A 1 95 ? -7.689 -16.329 -1.896 1.00 94.56 95 ARG A N 1
ATOM 749 C CA . ARG A 1 95 ? -8.826 -16.450 -0.964 1.00 94.56 95 ARG A CA 1
ATOM 750 C C . ARG A 1 95 ? -8.870 -15.313 0.063 1.00 94.56 95 ARG A C 1
ATOM 752 O O . ARG A 1 95 ? -8.813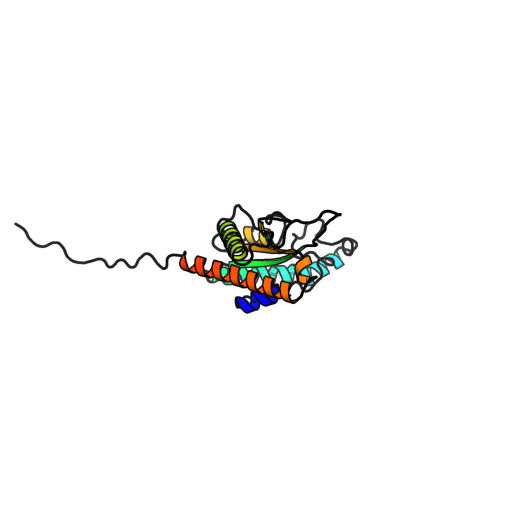 -15.557 1.268 1.00 94.56 95 ARG A O 1
ATOM 759 N N . ALA A 1 96 ? -8.937 -14.078 -0.425 1.00 97.56 96 ALA A N 1
ATOM 760 C CA . ALA A 1 96 ? -9.182 -12.887 0.385 1.00 97.56 96 ALA A CA 1
ATOM 761 C C . ALA A 1 96 ? -9.867 -11.794 -0.439 1.00 97.56 96 ALA A C 1
ATOM 763 O O . ALA A 1 96 ? -9.665 -11.699 -1.650 1.00 97.56 96 ALA A O 1
ATOM 764 N N . ASP A 1 97 ? -10.626 -10.955 0.250 1.00 98.44 97 ASP A N 1
ATOM 765 C CA . ASP A 1 97 ? -11.241 -9.737 -0.265 1.00 98.44 97 ASP A CA 1
ATOM 766 C C . ASP A 1 97 ? -10.396 -8.513 -0.000 1.00 98.44 97 ASP A C 1
ATOM 768 O O . ASP A 1 97 ? -10.181 -7.700 -0.901 1.00 98.44 97 ASP A O 1
ATOM 772 N N . VAL A 1 98 ? -9.911 -8.414 1.235 1.00 98.75 98 VAL A N 1
ATOM 773 C CA . VAL A 1 98 ? -9.059 -7.328 1.694 1.00 98.75 98 VAL A CA 1
ATOM 774 C C . VAL A 1 98 ? -7.943 -7.908 2.557 1.00 98.75 98 VAL A C 1
ATOM 776 O O . VAL A 1 98 ? -8.182 -8.752 3.429 1.00 98.75 98 VAL A O 1
ATOM 779 N N . GLY A 1 99 ? -6.725 -7.462 2.275 1.00 98.62 99 GLY A N 1
ATOM 780 C CA . GLY A 1 99 ? -5.511 -7.757 3.011 1.00 98.62 99 GLY A CA 1
ATOM 781 C C . GLY A 1 99 ? -4.958 -6.507 3.689 1.00 98.62 99 GLY A C 1
ATOM 782 O O . GLY A 1 99 ? -4.941 -5.440 3.082 1.00 98.62 99 GLY A O 1
ATOM 783 N N . TRP A 1 100 ? -4.465 -6.651 4.916 1.00 98.69 100 TRP A N 1
ATOM 784 C CA . TRP A 1 100 ? -3.640 -5.638 5.583 1.00 98.69 100 TRP A CA 1
ATOM 785 C C . TRP A 1 100 ? -2.237 -6.183 5.718 1.00 98.69 100 TRP A C 1
ATOM 787 O O . TRP A 1 100 ? -2.028 -7.149 6.461 1.00 98.69 100 TRP A O 1
ATOM 797 N N . LEU A 1 101 ? -1.298 -5.608 4.973 1.00 98.62 101 LEU A N 1
ATOM 798 C CA . LEU A 1 101 ? 0.089 -6.030 5.006 1.00 98.62 101 LEU A CA 1
ATOM 799 C C . LEU A 1 101 ? 0.907 -5.063 5.853 1.00 98.62 101 LEU A C 1
ATOM 801 O O . LEU A 1 101 ? 0.884 -3.854 5.637 1.00 98.62 101 LEU A O 1
ATOM 805 N N . TYR A 1 102 ? 1.621 -5.608 6.826 1.00 98.56 102 TYR A N 1
ATOM 806 C CA . TYR A 1 102 ? 2.388 -4.850 7.801 1.00 98.56 102 TYR A CA 1
ATOM 807 C C . TYR A 1 102 ? 3.501 -5.710 8.415 1.00 98.56 102 TYR A C 1
ATOM 809 O O . TYR A 1 102 ? 3.494 -6.937 8.274 1.00 98.56 102 TYR A O 1
ATOM 817 N N . ASP A 1 103 ? 4.452 -5.099 9.124 1.00 98.31 103 ASP A N 1
ATOM 818 C CA . ASP A 1 103 ? 5.447 -5.851 9.887 1.00 98.31 103 ASP A CA 1
ATOM 819 C C . ASP A 1 103 ? 4.872 -6.247 11.262 1.00 98.31 103 ASP A C 1
ATOM 821 O O . ASP A 1 103 ? 4.635 -5.383 12.106 1.00 98.31 103 ASP A O 1
ATOM 825 N N . PRO A 1 104 ? 4.657 -7.545 11.553 1.00 97.31 104 PRO A N 1
ATOM 826 C CA . PRO A 1 104 ? 4.087 -7.979 12.830 1.00 97.31 104 PRO A CA 1
ATOM 827 C C . PRO A 1 104 ? 4.987 -7.730 14.048 1.00 97.31 104 PRO A C 1
ATOM 829 O O . PRO A 1 104 ? 4.523 -7.913 15.176 1.00 97.31 104 PRO A O 1
ATOM 832 N N . ARG A 1 105 ? 6.253 -7.343 13.838 1.00 97.31 105 ARG A N 1
ATOM 833 C CA . ARG A 1 105 ? 7.184 -6.938 14.902 1.00 97.31 105 ARG A CA 1
ATOM 834 C C . ARG A 1 105 ? 6.994 -5.486 15.343 1.00 97.31 105 ARG A C 1
ATOM 836 O O . ARG A 1 105 ? 7.606 -5.087 16.325 1.00 97.31 105 ARG A O 1
ATOM 843 N N . ARG A 1 106 ? 6.187 -4.710 14.616 1.00 97.50 106 ARG A N 1
ATOM 844 C CA . ARG A 1 106 ? 5.867 -3.313 14.915 1.00 97.50 106 ARG A CA 1
ATOM 845 C C . ARG A 1 106 ? 4.522 -3.238 15.616 1.00 97.50 106 ARG A C 1
ATOM 847 O O . ARG A 1 106 ? 3.498 -3.643 15.060 1.00 97.50 106 ARG A O 1
ATOM 854 N N . ASP A 1 107 ? 4.529 -2.777 16.860 1.00 96.56 107 ASP A N 1
ATOM 855 C CA . ASP A 1 107 ? 3.360 -2.835 17.730 1.00 96.56 107 ASP A CA 1
ATOM 856 C C . ASP A 1 107 ? 2.267 -1.893 17.240 1.00 96.56 107 ASP A C 1
ATOM 858 O O . ASP A 1 107 ? 1.100 -2.301 17.190 1.00 96.56 107 ASP A O 1
ATOM 862 N N . ALA A 1 108 ? 2.641 -0.686 16.806 1.00 95.25 108 ALA A N 1
ATOM 863 C CA . ALA A 1 108 ? 1.707 0.275 16.227 1.00 95.25 108 ALA A CA 1
ATOM 864 C C . ALA A 1 108 ? 0.995 -0.309 14.992 1.00 95.25 108 ALA A C 1
ATOM 866 O O . ALA A 1 108 ? -0.237 -0.304 14.914 1.00 95.25 108 ALA A O 1
ATOM 867 N N . GLU A 1 109 ? 1.751 -0.901 14.060 1.00 97.81 109 GLU A N 1
ATOM 868 C CA . GLU A 1 109 ? 1.193 -1.494 12.839 1.00 97.81 109 GLU A CA 1
ATOM 869 C C . GLU A 1 109 ? 0.306 -2.715 13.126 1.00 97.81 109 GLU A C 1
ATOM 871 O O . GLU A 1 109 ? -0.768 -2.862 12.530 1.00 97.81 109 GLU A O 1
ATOM 876 N N . ARG A 1 110 ? 0.725 -3.580 14.060 1.00 97.81 110 ARG A N 1
ATOM 877 C CA . ARG A 1 110 ? -0.029 -4.773 14.468 1.00 97.81 110 ARG A CA 1
ATOM 878 C C . ARG A 1 110 ? -1.360 -4.408 15.114 1.00 97.81 110 ARG A C 1
ATOM 880 O O . ARG A 1 110 ? -2.382 -5.002 14.765 1.00 97.81 110 ARG A O 1
ATOM 887 N N . GLN A 1 111 ? -1.356 -3.457 16.046 1.00 96.56 111 GLN A N 1
ATOM 888 C CA . GLN A 1 111 ? -2.570 -3.016 16.731 1.00 96.56 111 GLN A CA 1
ATOM 889 C C . GLN A 1 111 ? -3.531 -2.319 15.766 1.00 96.56 111 GLN A C 1
ATOM 891 O O . GLN A 1 111 ? -4.720 -2.642 15.757 1.00 96.56 111 GLN A O 1
ATOM 896 N N . LEU A 1 112 ? -3.019 -1.420 14.920 1.00 97.25 112 LEU A N 1
ATOM 897 C CA . LEU A 1 112 ? -3.812 -0.714 13.914 1.00 97.25 112 LEU A CA 1
ATOM 898 C C . LEU A 1 112 ? -4.457 -1.678 12.921 1.00 97.25 112 LEU A C 1
ATOM 900 O O . LEU A 1 112 ? -5.674 -1.665 12.749 1.00 97.25 112 LEU A O 1
ATOM 904 N N . SER A 1 113 ? -3.660 -2.549 12.304 1.00 98.12 113 SER A N 1
ATOM 905 C CA . SER A 1 113 ? -4.155 -3.493 11.298 1.00 98.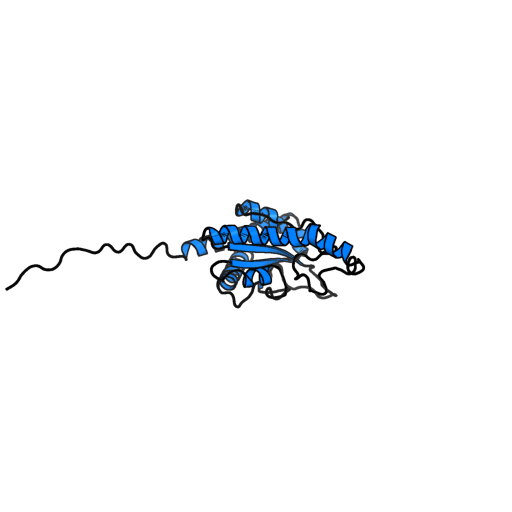12 113 SER A CA 1
ATOM 906 C C . SER A 1 113 ? -5.146 -4.489 11.895 1.00 98.12 113 SER A C 1
ATOM 908 O O . SER A 1 113 ? -6.121 -4.859 11.244 1.00 98.12 113 SER A O 1
ATOM 910 N N . GLY A 1 114 ? -4.925 -4.911 13.145 1.00 98.12 114 GLY A N 1
ATOM 911 C CA . GLY A 1 114 ? -5.856 -5.774 13.860 1.00 98.12 114 GLY A CA 1
ATOM 912 C C . GLY A 1 114 ? -7.210 -5.107 14.087 1.00 98.12 114 GLY A C 1
ATOM 913 O O . GLY A 1 114 ? -8.228 -5.650 13.668 1.00 98.12 114 GLY A O 1
ATOM 914 N N . ARG A 1 115 ? -7.212 -3.904 14.670 1.00 97.88 115 ARG A N 1
ATOM 915 C CA . ARG A 1 115 ? -8.439 -3.150 14.962 1.00 97.88 115 ARG A CA 1
ATOM 916 C C . ARG A 1 115 ? -9.189 -2.741 13.701 1.00 97.88 115 ARG A C 1
ATOM 918 O O . ARG A 1 115 ? -10.409 -2.866 13.659 1.00 97.88 115 ARG A O 1
ATOM 925 N N . TRP A 1 116 ? -8.479 -2.286 12.671 1.00 98.50 116 TRP A N 1
ATOM 926 C CA . TRP A 1 116 ? -9.098 -1.913 11.402 1.00 98.50 116 TRP A CA 1
ATOM 927 C C . TRP A 1 116 ? -9.774 -3.122 10.738 1.00 98.50 116 TRP A C 1
ATOM 929 O O . TRP A 1 116 ? -10.929 -3.025 10.316 1.00 98.50 116 TRP A O 1
ATOM 939 N N . LEU A 1 117 ? -9.114 -4.286 10.732 1.00 98.62 117 LEU A N 1
ATOM 940 C CA . LEU A 1 117 ? -9.718 -5.531 10.257 1.00 98.62 117 LEU A CA 1
ATOM 941 C C . LEU A 1 117 ? -10.981 -5.881 11.054 1.00 98.62 117 LEU A C 1
ATOM 943 O O . LEU A 1 117 ? -12.012 -6.172 10.449 1.00 98.62 117 LEU A O 1
ATOM 947 N N . ASP A 1 118 ? -10.926 -5.826 12.386 1.00 98.38 118 ASP A N 1
ATOM 948 C CA . ASP A 1 118 ? -12.060 -6.176 13.249 1.00 98.38 118 ASP A CA 1
ATOM 949 C C . ASP A 1 118 ? -13.237 -5.197 13.072 1.00 98.38 118 ASP A C 1
ATOM 951 O O . ASP A 1 118 ? -14.398 -5.615 13.043 1.00 98.38 118 ASP A O 1
ATOM 955 N N . ASN A 1 119 ? -12.950 -3.902 12.885 1.00 98.38 119 ASN A N 1
ATOM 956 C CA . ASN A 1 119 ? -13.945 -2.884 12.539 1.00 98.38 119 ASN A CA 1
ATOM 957 C C . ASN A 1 119 ? -14.630 -3.215 11.208 1.00 98.38 119 ASN A C 1
ATOM 959 O O . ASN A 1 119 ? -15.860 -3.234 11.139 1.00 98.38 119 ASN A O 1
ATOM 963 N N . LEU A 1 120 ? -13.860 -3.528 10.157 1.00 98.50 120 LEU A N 1
ATOM 964 C CA . LEU A 1 120 ? -14.455 -3.887 8.871 1.00 98.50 120 LEU A CA 1
ATOM 965 C C . LEU A 1 120 ? -15.240 -5.197 8.968 1.00 98.50 120 LEU A C 1
ATOM 967 O O . LEU A 1 120 ? -16.312 -5.298 8.378 1.00 98.50 120 LEU A O 1
ATOM 971 N N . LYS A 1 121 ? -14.757 -6.184 9.733 1.00 98.56 121 LYS A N 1
ATOM 972 C CA . LYS A 1 121 ? -15.455 -7.463 9.912 1.00 98.56 121 LYS A CA 1
ATOM 973 C C . LYS A 1 121 ? -16.827 -7.279 10.556 1.00 98.56 121 LYS A C 1
ATOM 975 O O . LYS A 1 121 ? -17.763 -7.962 10.153 1.00 98.56 121 LYS A O 1
ATOM 980 N N . ARG A 1 122 ? -16.958 -6.350 11.510 1.00 98.06 122 ARG A N 1
ATOM 981 C CA . ARG A 1 122 ? -18.249 -5.989 12.119 1.00 98.06 122 ARG A CA 1
ATOM 982 C C . ARG A 1 122 ? -19.219 -5.374 11.114 1.00 98.06 122 ARG A C 1
ATOM 984 O O . ARG A 1 122 ? -20.380 -5.762 11.090 1.00 98.06 122 ARG A O 1
ATOM 991 N N . LEU A 1 123 ? -18.745 -4.457 10.270 1.00 97.56 123 LEU A N 1
ATOM 992 C CA . LEU A 1 123 ? -19.572 -3.844 9.223 1.00 97.56 123 LEU A CA 1
ATOM 993 C C . LEU A 1 123 ? -19.931 -4.838 8.110 1.00 97.56 123 LEU A C 1
ATOM 995 O O . LEU A 1 123 ? -20.989 -4.733 7.494 1.00 97.56 123 LEU A O 1
ATOM 999 N N . ARG A 1 124 ? -19.018 -5.769 7.818 1.00 97.75 124 ARG A N 1
ATOM 1000 C CA . ARG A 1 124 ? -19.035 -6.642 6.643 1.00 97.75 124 ARG A CA 1
ATOM 1001 C C . ARG A 1 124 ? -18.612 -8.074 6.995 1.00 97.75 124 ARG A C 1
ATOM 1003 O O . ARG A 1 124 ? -17.531 -8.528 6.596 1.00 97.75 124 ARG A O 1
ATOM 1010 N N . PRO A 1 125 ? -19.457 -8.817 7.737 1.00 97.69 125 PRO A N 1
ATOM 1011 C CA . PRO A 1 125 ? -19.155 -10.187 8.152 1.00 97.69 125 PRO A CA 1
ATOM 1012 C C . PRO A 1 125 ? -19.059 -11.160 6.967 1.00 97.69 125 PRO A C 1
ATOM 1014 O O . PRO A 1 125 ? -18.448 -12.221 7.104 1.00 97.69 125 PRO A O 1
ATOM 1017 N N . ASP A 1 126 ? -19.588 -10.777 5.803 1.00 97.06 126 ASP A N 1
ATOM 1018 C CA . ASP A 1 126 ? -19.520 -11.509 4.536 1.00 97.06 126 ASP A CA 1
ATOM 1019 C C . ASP A 1 126 ? -18.116 -11.538 3.911 1.00 97.06 126 ASP A C 1
ATOM 1021 O O . ASP A 1 126 ? -17.813 -12.433 3.123 1.00 97.06 126 ASP A O 1
ATOM 1025 N N . LEU A 1 127 ? -17.240 -10.589 4.258 1.00 98.25 127 LEU A N 1
ATOM 1026 C CA . LEU A 1 127 ? -15.924 -10.476 3.632 1.00 98.25 127 LEU A CA 1
ATOM 1027 C C . LEU A 1 127 ? -14.909 -11.479 4.192 1.00 98.25 127 LEU A C 1
ATOM 1029 O O . LEU A 1 127 ? -14.814 -11.715 5.406 1.00 98.25 127 LEU A O 1
ATOM 1033 N N . LEU A 1 128 ? -14.072 -11.997 3.290 1.00 98.3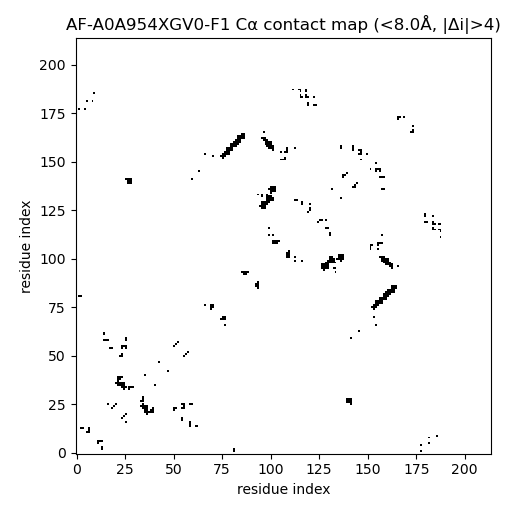8 128 LEU A N 1
ATOM 1034 C CA . LEU A 1 128 ? -12.872 -12.765 3.607 1.00 98.38 128 LEU A CA 1
ATOM 1035 C C . LEU A 1 128 ? -11.701 -11.813 3.869 1.00 98.38 128 LEU A C 1
ATOM 1037 O O . LEU A 1 128 ? -11.002 -11.385 2.953 1.00 98.38 128 LEU A O 1
ATOM 1041 N N . LEU A 1 129 ? -11.478 -11.480 5.135 1.00 98.62 129 LEU A N 1
ATOM 1042 C CA . LEU A 1 129 ? -10.445 -10.536 5.561 1.00 98.62 129 LEU A CA 1
ATOM 1043 C C . LEU A 1 129 ? -9.194 -11.278 6.031 1.00 98.62 129 LEU A C 1
ATOM 1045 O O . LEU A 1 129 ? -9.303 -12.284 6.734 1.00 98.62 129 LEU A O 1
ATOM 1049 N N . ARG A 1 130 ? -8.003 -10.799 5.657 1.00 98.44 130 ARG A N 1
ATOM 1050 C CA . ARG A 1 130 ? -6.737 -11.428 6.064 1.00 98.44 130 ARG A CA 1
ATOM 1051 C C . ARG A 1 130 ? -5.662 -10.414 6.440 1.00 98.44 130 ARG A C 1
ATOM 1053 O O . ARG A 1 130 ? -5.583 -9.323 5.890 1.00 98.44 130 ARG A O 1
ATOM 1060 N N . ARG A 1 131 ? -4.786 -10.813 7.358 1.00 98.44 131 ARG A N 1
ATOM 1061 C CA . ARG A 1 131 ? -3.542 -10.102 7.682 1.00 98.44 131 ARG A CA 1
ATOM 1062 C C . ARG A 1 131 ? -2.410 -10.736 6.881 1.00 98.44 131 ARG A C 1
ATOM 1064 O O . ARG A 1 131 ? -2.373 -11.962 6.783 1.00 98.44 131 ARG A O 1
ATOM 1071 N N . ASN A 1 132 ? -1.508 -9.930 6.326 1.00 98.25 132 ASN A N 1
ATOM 1072 C CA . ASN A 1 132 ? -0.315 -10.399 5.611 1.00 98.25 132 ASN A CA 1
ATOM 1073 C C . ASN A 1 132 ? -0.615 -11.464 4.538 1.00 98.25 132 ASN A C 1
ATOM 1075 O O . ASN A 1 132 ? 0.058 -12.489 4.424 1.00 98.25 132 ASN A O 1
ATOM 1079 N N . TYR A 1 133 ? -1.658 -11.202 3.747 1.00 97.88 133 TYR A N 1
ATOM 1080 C CA . TYR A 1 133 ? -2.051 -11.993 2.589 1.00 97.88 133 TYR A CA 1
ATOM 1081 C C . TYR A 1 133 ? -2.554 -11.054 1.483 1.00 97.88 133 TYR A C 1
ATOM 1083 O O . TYR A 1 133 ? -3.326 -10.147 1.790 1.00 97.88 133 TYR A O 1
ATOM 1091 N N . PRO A 1 134 ? -2.188 -11.267 0.206 1.00 95.50 134 PRO A N 1
ATOM 1092 C CA . PRO A 1 134 ? -1.425 -12.402 -0.327 1.00 95.50 134 PRO A CA 1
ATOM 1093 C C . PRO A 1 134 ? 0.100 -12.285 -0.165 1.00 95.50 134 PRO A C 1
ATOM 1095 O O . PRO A 1 134 ? 0.815 -13.198 -0.568 1.00 95.50 134 PRO A O 1
ATOM 1098 N N . TYR A 1 135 ? 0.601 -11.194 0.421 1.00 95.50 135 TYR A N 1
ATOM 1099 C CA . TYR A 1 135 ? 2.029 -10.979 0.669 1.00 95.50 135 TYR A CA 1
ATOM 1100 C C . TYR A 1 135 ? 2.299 -10.669 2.144 1.00 95.50 135 TYR A C 1
ATOM 1102 O O . TYR A 1 135 ? 1.402 -10.289 2.880 1.00 95.50 135 TYR A O 1
ATOM 1110 N N . LEU A 1 136 ? 3.550 -10.804 2.584 1.00 94.31 136 LEU A N 1
ATOM 1111 C CA . LEU A 1 136 ? 3.899 -10.775 4.009 1.00 94.31 136 LEU A CA 1
ATOM 1112 C C . LEU A 1 136 ? 3.935 -9.381 4.661 1.00 94.31 136 LEU A C 1
ATOM 1114 O O . LEU A 1 136 ? 4.168 -9.318 5.862 1.00 94.31 136 LEU A O 1
ATOM 1118 N N . GLY A 1 137 ? 3.839 -8.286 3.898 1.00 93.06 137 GLY A N 1
ATOM 1119 C CA . GLY A 1 137 ? 3.895 -6.906 4.423 1.00 93.06 137 GLY A CA 1
ATOM 1120 C C . GLY A 1 137 ? 5.249 -6.421 4.949 1.00 93.06 137 GLY A C 1
ATOM 1121 O O . GLY A 1 137 ? 5.406 -5.245 5.264 1.00 93.06 137 GLY A O 1
ATOM 1122 N N . LYS A 1 138 ? 6.241 -7.315 5.009 1.00 94.94 138 LYS A N 1
ATOM 1123 C CA . LYS A 1 138 ? 7.631 -7.065 5.439 1.00 94.94 138 LYS A CA 1
ATOM 1124 C C . LYS A 1 138 ? 8.677 -7.349 4.354 1.00 94.94 138 LYS A C 1
ATOM 1126 O O . LYS A 1 138 ? 9.867 -7.449 4.643 1.00 94.94 138 LYS A O 1
ATOM 1131 N N . ALA A 1 139 ? 8.229 -7.586 3.122 1.00 93.94 139 ALA A N 1
ATOM 1132 C CA . ALA A 1 139 ? 9.125 -7.796 1.988 1.00 93.94 139 ALA A CA 1
ATOM 1133 C C . ALA A 1 139 ? 9.845 -6.488 1.616 1.00 93.94 139 ALA A C 1
ATOM 1135 O O . ALA A 1 139 ? 9.480 -5.415 2.098 1.00 93.94 139 ALA A O 1
ATOM 1136 N N . ASP A 1 140 ? 10.858 -6.575 0.750 1.00 95.31 140 ASP A N 1
ATOM 1137 C CA . ASP A 1 140 ? 11.493 -5.394 0.155 1.00 95.31 140 ASP A CA 1
ATOM 1138 C C . ASP A 1 140 ? 10.433 -4.454 -0.439 1.00 95.31 140 ASP A C 1
ATOM 1140 O O . ASP A 1 140 ? 9.594 -4.895 -1.219 1.00 95.31 140 ASP A O 1
ATOM 1144 N N . GLY A 1 141 ? 10.443 -3.185 -0.049 1.00 96.00 141 GLY A N 1
ATOM 1145 C CA . GLY A 1 141 ? 9.443 -2.212 -0.475 1.00 96.00 141 GLY A CA 1
ATOM 1146 C C . GLY A 1 141 ? 9.589 -0.878 0.241 1.00 96.00 141 GLY A C 1
ATOM 1147 O O . GLY A 1 141 ? 10.451 -0.715 1.112 1.00 96.00 141 GLY A O 1
ATOM 1148 N N . LEU A 1 142 ? 8.762 0.093 -0.137 1.00 97.50 142 LEU A N 1
ATOM 1149 C CA . LEU A 1 142 ? 8.816 1.452 0.394 1.00 97.50 142 LEU A CA 1
ATOM 1150 C C . LEU A 1 142 ? 8.480 1.485 1.888 1.00 97.50 142 LEU A C 1
ATOM 1152 O O . LEU A 1 142 ? 9.194 2.122 2.656 1.00 97.50 142 LEU A O 1
ATOM 1156 N N . THR A 1 143 ? 7.473 0.731 2.334 1.00 97.62 143 THR A N 1
ATOM 1157 C CA . THR A 1 143 ? 7.136 0.630 3.765 1.00 97.62 143 THR A CA 1
ATOM 1158 C C . THR A 1 143 ? 8.298 0.067 4.583 1.00 97.62 143 THR A C 1
ATOM 1160 O O . THR A 1 143 ? 8.667 0.646 5.600 1.00 97.62 143 THR A O 1
ATOM 1163 N N . THR A 1 144 ? 8.940 -1.005 4.115 1.00 97.38 144 THR A N 1
ATOM 1164 C CA . THR A 1 144 ? 10.126 -1.595 4.759 1.00 97.38 144 THR A CA 1
ATOM 1165 C C . THR A 1 144 ? 11.319 -0.641 4.788 1.00 97.38 144 THR A C 1
ATOM 1167 O O . THR A 1 144 ? 12.057 -0.629 5.770 1.00 97.38 144 THR A O 1
ATOM 1170 N N . HIS A 1 145 ? 11.507 0.174 3.750 1.00 97.94 145 HIS A N 1
ATOM 1171 C CA . HIS A 1 145 ? 12.527 1.221 3.743 1.00 97.94 145 HIS A CA 1
ATOM 1172 C C . HIS A 1 145 ? 12.251 2.294 4.806 1.00 97.94 145 HIS A C 1
ATOM 1174 O O . HIS A 1 145 ? 13.115 2.558 5.638 1.00 97.94 145 HIS A O 1
ATOM 1180 N N . LEU A 1 146 ? 11.028 2.830 4.845 1.00 98.38 146 LEU A N 1
ATOM 1181 C CA . LEU A 1 146 ? 10.615 3.869 5.796 1.00 98.38 146 LEU A CA 1
ATOM 1182 C C . LEU A 1 146 ? 10.696 3.389 7.256 1.00 98.38 146 LEU A C 1
ATOM 1184 O O . LEU A 1 146 ? 11.122 4.132 8.136 1.00 98.38 146 LEU A O 1
ATOM 1188 N N . ARG A 1 147 ? 10.393 2.112 7.525 1.00 97.94 147 ARG A N 1
ATOM 1189 C CA . ARG A 1 147 ? 10.547 1.500 8.862 1.00 97.94 147 ARG A CA 1
ATOM 1190 C C . ARG A 1 147 ? 11.983 1.523 9.396 1.00 97.94 147 ARG A C 1
ATOM 1192 O O . ARG A 1 147 ? 12.157 1.399 10.605 1.00 97.94 147 ARG A O 1
ATOM 1199 N N . ARG A 1 148 ? 12.995 1.633 8.524 1.00 97.50 148 ARG A N 1
ATOM 1200 C CA . ARG A 1 148 ? 14.412 1.764 8.917 1.00 97.50 148 ARG A CA 1
ATOM 1201 C C . ARG A 1 148 ? 14.802 3.207 9.232 1.00 97.50 148 ARG A C 1
ATOM 1203 O O . ARG A 1 148 ? 15.808 3.414 9.895 1.00 97.50 148 ARG A O 1
ATOM 1210 N N . GLN A 1 149 ? 14.033 4.175 8.740 1.00 97.94 149 GLN A N 1
ATOM 1211 C CA . GLN A 1 149 ? 14.281 5.603 8.935 1.00 97.94 149 GLN A CA 1
ATOM 1212 C C . GLN A 1 149 ? 13.538 6.159 10.155 1.00 97.94 149 GLN A C 1
ATOM 1214 O O . GLN A 1 149 ? 14.018 7.097 10.779 1.00 97.94 149 GLN A O 1
ATOM 1219 N N . PHE A 1 150 ? 12.390 5.572 10.509 1.00 98.19 150 PHE A N 1
ATOM 1220 C CA . PHE A 1 150 ? 11.502 6.089 11.551 1.00 98.19 150 PHE A CA 1
ATOM 1221 C C . PHE A 1 150 ? 11.149 5.023 12.599 1.00 98.19 150 PHE A C 1
ATOM 1223 O O . PHE A 1 150 ? 10.857 3.861 12.273 1.00 98.19 150 PHE A O 1
ATOM 1230 N N . SER A 1 151 ? 11.135 5.424 13.874 1.00 97.75 151 SER A N 1
ATOM 1231 C CA . SER A 1 151 ? 10.789 4.539 14.995 1.00 97.75 151 SER A CA 1
ATOM 1232 C C . SER A 1 151 ? 9.319 4.103 14.961 1.00 97.75 151 SER A C 1
ATOM 1234 O O . SER A 1 151 ? 8.504 4.670 14.230 1.00 97.75 151 SER A O 1
ATOM 1236 N N . ASP A 1 152 ? 8.958 3.089 15.758 1.00 95.75 152 ASP A N 1
ATOM 1237 C CA . ASP A 1 152 ? 7.573 2.584 15.825 1.00 95.75 152 ASP A CA 1
ATOM 1238 C C . ASP A 1 152 ? 6.575 3.624 16.346 1.00 95.75 152 ASP A C 1
ATOM 1240 O O . ASP A 1 152 ? 5.406 3.607 15.976 1.00 95.75 152 ASP A O 1
ATOM 1244 N N . GLN A 1 153 ? 7.049 4.580 17.148 1.00 94.81 153 GLN A N 1
ATOM 1245 C CA . GLN A 1 153 ? 6.245 5.700 17.637 1.00 94.81 153 GLN A CA 1
ATOM 1246 C C . GLN A 1 153 ? 6.047 6.793 16.575 1.00 94.81 153 GLN A C 1
ATOM 1248 O O . GLN A 1 153 ? 5.044 7.503 16.598 1.00 94.81 153 GLN A O 1
ATOM 1253 N N . GLN A 1 154 ? 6.999 6.944 15.651 1.00 97.44 154 GLN A N 1
ATOM 1254 C CA . GLN A 1 154 ? 6.977 7.991 14.627 1.00 97.44 154 GLN A CA 1
ATOM 1255 C C . GLN A 1 154 ? 6.202 7.568 13.379 1.00 97.44 154 GLN A C 1
ATOM 1257 O O . GLN A 1 154 ? 5.534 8.394 12.762 1.00 97.44 154 GLN A O 1
ATOM 1262 N N . TYR A 1 155 ? 6.297 6.296 12.987 1.00 98.31 155 TYR A N 1
ATOM 1263 C CA . TYR A 1 155 ? 5.786 5.820 11.704 1.00 98.31 155 TYR A CA 1
ATOM 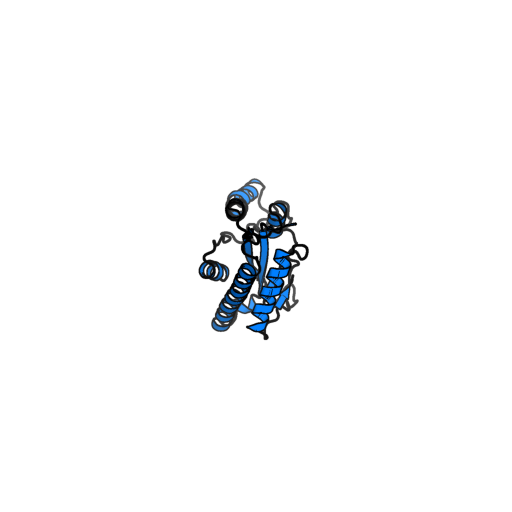1264 C C . TYR A 1 155 ? 5.203 4.409 11.787 1.00 98.31 155 TYR A C 1
ATOM 1266 O O . TYR A 1 155 ? 5.880 3.458 12.197 1.00 98.31 155 TYR A O 1
ATOM 1274 N N . ALA A 1 156 ? 3.979 4.277 11.275 1.00 98.31 156 ALA A N 1
ATOM 1275 C CA . ALA A 1 156 ? 3.309 3.017 10.992 1.00 98.31 156 ALA A CA 1
ATOM 1276 C C . ALA A 1 156 ? 2.985 2.924 9.492 1.00 98.31 156 ALA A C 1
ATOM 1278 O O . ALA A 1 156 ? 2.251 3.755 8.950 1.00 98.31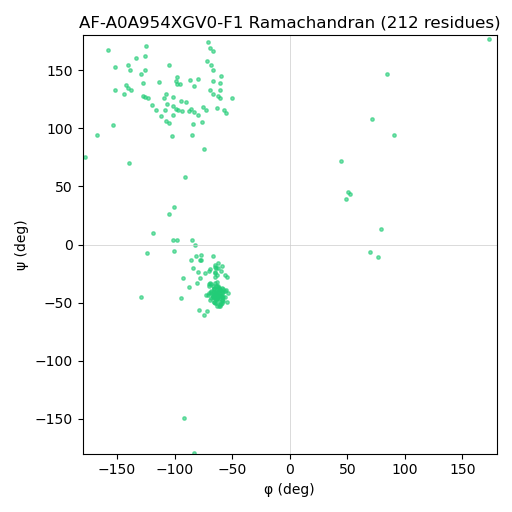 156 ALA A O 1
ATOM 1279 N N . GLY A 1 157 ? 3.516 1.901 8.816 1.00 98.19 157 GLY A N 1
ATOM 1280 C CA . GLY A 1 157 ? 3.252 1.627 7.404 1.00 98.19 157 GLY A CA 1
ATOM 1281 C C . GLY A 1 157 ? 2.341 0.418 7.214 1.00 98.19 157 GLY A C 1
ATOM 1282 O O . GLY A 1 157 ? 2.708 -0.693 7.593 1.00 98.19 157 GLY A O 1
ATOM 1283 N N . VAL A 1 158 ? 1.187 0.610 6.574 1.00 98.44 158 VAL A N 1
ATOM 1284 C CA . VAL A 1 158 ? 0.242 -0.472 6.252 1.00 98.44 158 VAL A CA 1
ATOM 1285 C C . VAL A 1 158 ? -0.076 -0.463 4.763 1.00 98.44 158 VAL A C 1
ATOM 1287 O O . VAL A 1 158 ? -0.512 0.546 4.219 1.00 98.44 158 VAL A O 1
ATOM 1290 N N . GLU A 1 159 ? 0.096 -1.596 4.092 1.00 98.62 159 GLU A N 1
ATOM 1291 C CA . GLU A 1 159 ? -0.357 -1.779 2.713 1.00 98.62 159 GLU A CA 1
ATOM 1292 C C . GLU A 1 159 ? -1.755 -2.410 2.725 1.00 98.62 159 GLU A C 1
ATOM 1294 O O . GLU A 1 159 ? -1.946 -3.543 3.171 1.00 98.62 159 GLU A O 1
ATOM 1299 N N . LEU A 1 160 ? -2.750 -1.667 2.247 1.00 98.69 160 LEU A N 1
ATOM 1300 C CA . LEU A 1 160 ? -4.106 -2.147 2.031 1.00 98.69 160 LEU A CA 1
ATOM 1301 C C . LEU A 1 160 ? -4.194 -2.801 0.650 1.00 98.69 160 LEU A C 1
ATOM 1303 O O . LEU A 1 160 ? -4.064 -2.133 -0.373 1.00 98.69 160 LEU A O 1
ATOM 1307 N N . GLU A 1 161 ? -4.479 -4.094 0.622 1.00 98.56 161 GLU A N 1
ATOM 1308 C CA . GLU A 1 161 ? -4.596 -4.894 -0.593 1.00 98.56 161 GLU A CA 1
ATOM 1309 C C . GLU A 1 161 ? -6.057 -5.248 -0.856 1.00 98.56 161 GLU A C 1
ATOM 1311 O O . GLU A 1 161 ? -6.664 -5.983 -0.082 1.00 98.56 161 GLU A O 1
ATOM 1316 N N . VAL A 1 162 ? -6.638 -4.764 -1.955 1.00 98.50 162 VAL A N 1
ATOM 1317 C CA . VAL A 1 162 ? -8.028 -5.083 -2.326 1.00 98.50 162 VAL A CA 1
ATOM 1318 C C . VAL A 1 162 ? -8.068 -6.031 -3.519 1.00 98.50 162 VAL A C 1
ATOM 1320 O O . VAL A 1 162 ? -7.461 -5.776 -4.559 1.00 98.50 162 VAL A O 1
ATOM 1323 N N . ASN A 1 163 ? -8.827 -7.119 -3.407 1.00 98.50 163 ASN A N 1
ATOM 1324 C CA . ASN A 1 163 ? -9.013 -8.053 -4.513 1.00 98.50 163 ASN A CA 1
ATOM 1325 C C . ASN A 1 163 ? -9.699 -7.352 -5.699 1.00 98.50 163 ASN A C 1
ATOM 1327 O O . ASN A 1 163 ? -10.765 -6.751 -5.543 1.00 98.50 163 ASN A O 1
ATOM 1331 N N . GLN A 1 164 ? -9.121 -7.456 -6.897 1.00 98.12 164 GLN A N 1
ATOM 1332 C CA . GLN A 1 164 ? -9.614 -6.782 -8.102 1.00 98.12 164 GLN A CA 1
ATOM 1333 C C . GLN A 1 164 ? -11.027 -7.207 -8.527 1.00 98.12 164 GLN A C 1
ATOM 1335 O O . GLN A 1 164 ? -11.686 -6.438 -9.225 1.00 98.12 164 GLN A O 1
ATOM 1340 N N . ARG A 1 165 ? -11.554 -8.331 -8.014 1.00 97.06 165 ARG A N 1
ATOM 1341 C CA . ARG A 1 165 ? -12.965 -8.717 -8.201 1.00 97.06 165 ARG A CA 1
ATOM 1342 C C . ARG A 1 165 ? -13.949 -7.624 -7.768 1.00 97.06 165 ARG A C 1
ATOM 1344 O O . ARG A 1 165 ? -15.057 -7.558 -8.285 1.00 97.06 165 ARG A O 1
ATOM 1351 N N . TRP A 1 166 ? -13.558 -6.780 -6.809 1.00 97.62 166 TRP A N 1
ATOM 1352 C CA . TRP A 1 166 ? -14.383 -5.680 -6.314 1.00 97.62 166 TRP A CA 1
ATOM 1353 C C . TRP A 1 166 ? -14.456 -4.515 -7.306 1.00 97.62 166 TRP A C 1
ATOM 1355 O O . TRP A 1 166 ? -15.558 -4.230 -7.773 1.00 97.62 166 TRP A O 1
ATOM 1365 N N . PRO A 1 167 ? -13.343 -3.852 -7.683 1.00 96.50 167 PRO A N 1
ATOM 1366 C CA . PRO A 1 167 ? -13.386 -2.780 -8.674 1.00 96.50 167 PRO A CA 1
ATOM 1367 C C . PRO A 1 167 ? -13.808 -3.245 -10.077 1.00 96.50 167 PRO A C 1
ATOM 1369 O O . PRO A 1 167 ? -14.307 -2.416 -10.830 1.00 96.50 167 PRO A O 1
ATOM 1372 N N . GLN A 1 168 ? -13.626 -4.524 -10.426 1.00 96.25 168 GLN A N 1
ATOM 1373 C CA . GLN A 1 168 ? -14.086 -5.104 -11.700 1.00 96.25 168 GLN A CA 1
ATOM 1374 C C . GLN A 1 168 ? -15.547 -5.588 -11.658 1.00 96.25 168 GLN A C 1
ATOM 1376 O O . GLN A 1 168 ? -16.121 -5.891 -12.699 1.00 96.25 168 GLN A O 1
ATOM 1381 N N . GLY A 1 169 ? -16.142 -5.691 -10.468 1.00 95.44 169 GLY A N 1
ATOM 1382 C CA . GLY A 1 169 ? -17.510 -6.162 -10.272 1.00 95.44 169 GLY A CA 1
ATOM 1383 C C . GLY A 1 169 ? -18.545 -5.034 -10.259 1.00 95.44 169 GLY A C 1
ATOM 1384 O O . GLY A 1 169 ? -18.402 -3.991 -10.895 1.00 95.44 169 GLY A O 1
ATOM 1385 N N . SER A 1 170 ? -19.624 -5.234 -9.493 1.00 97.06 170 SER A N 1
ATOM 1386 C CA . SER A 1 170 ? -20.704 -4.247 -9.370 1.00 97.06 170 SER A CA 1
ATOM 1387 C C . SER A 1 170 ? -20.208 -2.918 -8.791 1.00 97.06 170 SER A C 1
ATOM 1389 O O . SER A 1 170 ? -19.690 -2.864 -7.672 1.00 97.06 170 SER A O 1
ATOM 1391 N N . ARG A 1 171 ? -20.487 -1.817 -9.503 1.00 96.88 171 ARG A N 1
ATOM 1392 C CA . ARG A 1 171 ? -20.172 -0.447 -9.065 1.00 96.88 171 ARG A CA 1
ATOM 1393 C C . ARG A 1 171 ? -20.724 -0.133 -7.672 1.00 96.88 171 ARG A C 1
ATOM 1395 O O . ARG A 1 171 ? -20.017 0.461 -6.862 1.00 96.88 171 ARG A O 1
ATOM 1402 N N . ASN A 1 172 ? -21.952 -0.560 -7.377 1.00 97.75 172 ASN A N 1
ATOM 1403 C CA . ASN A 1 172 ? -22.595 -0.306 -6.086 1.00 97.75 172 ASN A CA 1
ATOM 1404 C C . ASN A 1 172 ? -21.932 -1.109 -4.962 1.00 97.75 172 ASN A C 1
ATOM 1406 O O . ASN A 1 172 ? -21.693 -0.577 -3.879 1.00 97.75 172 ASN A O 1
ATOM 1410 N N . ALA A 1 173 ? -21.601 -2.379 -5.217 1.00 97.31 173 ALA A N 1
ATOM 1411 C CA . ALA A 1 173 ? -20.884 -3.206 -4.249 1.00 97.31 173 ALA A CA 1
ATOM 1412 C C . ALA A 1 173 ? -19.484 -2.643 -3.968 1.00 97.31 173 ALA A C 1
ATOM 1414 O O . ALA A 1 173 ? -19.073 -2.570 -2.809 1.00 97.31 173 ALA A O 1
ATOM 1415 N N . TRP A 1 174 ? -18.794 -2.175 -5.012 1.00 97.94 174 TRP A N 1
ATOM 1416 C CA . TRP A 1 174 ? -17.504 -1.518 -4.872 1.00 97.94 174 TRP A CA 1
ATOM 1417 C C . TRP A 1 174 ? -17.610 -0.246 -4.034 1.00 97.94 174 TRP A C 1
ATOM 1419 O O . TRP A 1 174 ? -16.920 -0.128 -3.029 1.00 97.94 174 TRP A O 1
ATOM 1429 N N . GLN A 1 175 ? -18.514 0.676 -4.375 1.00 97.88 175 GLN A N 1
ATOM 1430 C CA . GLN A 1 175 ? -18.709 1.922 -3.626 1.00 97.88 175 GLN A CA 1
ATOM 1431 C C . GLN A 1 175 ? -19.029 1.683 -2.146 1.00 97.88 175 GLN A C 1
ATOM 1433 O O . GLN A 1 175 ? -18.492 2.393 -1.294 1.00 97.88 175 GLN A O 1
ATOM 1438 N N . ARG A 1 176 ? -19.850 0.670 -1.835 1.00 98.00 176 ARG A N 1
ATOM 1439 C CA . ARG A 1 176 ? -20.105 0.259 -0.447 1.00 98.00 176 ARG A CA 1
ATOM 1440 C C . ARG A 1 176 ? -18.820 -0.188 0.241 1.00 98.00 176 ARG A C 1
ATOM 1442 O O . ARG A 1 176 ? -18.482 0.384 1.267 1.00 98.00 176 ARG A O 1
ATOM 1449 N N . LEU A 1 177 ? -18.049 -1.096 -0.364 1.00 98.50 177 LEU A N 1
ATOM 1450 C CA . LEU A 1 177 ? -16.771 -1.531 0.211 1.00 98.50 177 LEU A CA 1
ATOM 1451 C C . LEU A 1 177 ? -15.801 -0.359 0.434 1.00 98.50 177 LEU A C 1
ATOM 1453 O O . LEU A 1 177 ? -15.161 -0.294 1.478 1.00 98.50 177 LEU A O 1
ATOM 1457 N N . GLN A 1 178 ? -15.709 0.592 -0.501 1.00 98.56 178 GLN A N 1
ATOM 1458 C CA . GLN A 1 178 ? -14.867 1.783 -0.329 1.00 98.56 178 GLN A CA 1
ATOM 1459 C C . GLN A 1 178 ? -15.290 2.612 0.891 1.00 98.56 178 GLN A C 1
ATOM 1461 O O . GLN A 1 178 ? -14.433 3.058 1.649 1.00 98.56 178 GLN A O 1
ATOM 1466 N N . ARG A 1 179 ? -16.599 2.820 1.076 1.00 98.50 179 ARG A N 1
ATOM 1467 C CA . ARG A 1 179 ? -17.145 3.541 2.231 1.00 98.50 179 ARG A CA 1
ATOM 1468 C C . ARG A 1 179 ? -16.875 2.788 3.531 1.00 98.50 179 ARG A C 1
ATOM 1470 O O . ARG A 1 179 ? -16.412 3.403 4.482 1.00 98.50 179 ARG A O 1
ATOM 1477 N N . ASP A 1 180 ? -17.117 1.481 3.555 1.00 98.62 180 ASP A N 1
ATOM 1478 C CA . ASP A 1 180 ? -16.960 0.658 4.757 1.00 98.62 180 ASP A CA 1
ATOM 1479 C C . ASP A 1 180 ? -15.476 0.565 5.176 1.00 98.62 180 ASP A C 1
ATOM 1481 O O . ASP A 1 180 ? -15.154 0.614 6.363 1.00 98.62 180 ASP A O 1
ATOM 1485 N N . LEU A 1 181 ? -14.546 0.513 4.212 1.00 98.62 181 LEU A N 1
ATOM 1486 C CA . LEU A 1 181 ? -13.097 0.582 4.454 1.00 98.62 181 LEU A CA 1
ATOM 1487 C C . LEU A 1 181 ? -12.665 1.908 5.091 1.00 98.62 181 LEU A C 1
ATOM 1489 O O . LEU A 1 181 ? -11.837 1.911 5.999 1.00 98.62 181 LEU A O 1
ATOM 1493 N N . ILE A 1 182 ? -13.223 3.023 4.617 1.00 98.56 182 ILE A N 1
ATOM 1494 C CA . ILE A 1 182 ? -12.945 4.357 5.161 1.00 98.56 182 ILE A CA 1
ATOM 1495 C C . ILE A 1 182 ? -13.547 4.493 6.562 1.00 98.56 182 ILE A C 1
ATOM 1497 O O . ILE A 1 182 ? -12.843 4.902 7.478 1.00 98.56 182 ILE A O 1
ATOM 1501 N N . ALA A 1 183 ? -14.810 4.101 6.751 1.00 98.44 183 ALA A N 1
ATOM 1502 C CA . ALA A 1 183 ? -15.478 4.166 8.051 1.00 98.44 183 ALA A CA 1
ATOM 1503 C C . ALA A 1 183 ? -14.735 3.331 9.106 1.00 98.44 183 ALA A C 1
ATOM 1505 O O . ALA A 1 183 ? -14.389 3.836 10.169 1.00 98.44 183 ALA A O 1
ATOM 1506 N N . SER A 1 184 ? -14.379 2.089 8.766 1.00 98.44 184 SER A N 1
ATOM 1507 C CA . SER A 1 184 ? -13.650 1.196 9.674 1.00 98.44 184 SER A CA 1
ATOM 1508 C C . SER A 1 184 ? -12.252 1.697 10.058 1.00 98.44 184 SER A C 1
ATOM 1510 O O . SER A 1 184 ? -11.819 1.436 11.185 1.00 98.44 184 SER A O 1
ATOM 1512 N N . LEU A 1 185 ? -11.549 2.419 9.173 1.00 98.19 185 LEU A N 1
ATOM 1513 C CA . LEU A 1 185 ? -10.296 3.088 9.542 1.00 98.19 185 LEU A CA 1
ATOM 1514 C C . LEU A 1 185 ? -10.564 4.301 10.437 1.00 98.19 185 LEU A C 1
ATOM 1516 O O . LEU A 1 185 ? -9.868 4.469 11.433 1.00 98.19 185 LEU A O 1
ATOM 1520 N N . GLY A 1 186 ? -11.572 5.117 10.113 1.00 97.38 186 GLY A N 1
ATOM 1521 C CA . GLY A 1 186 ? -11.958 6.280 10.915 1.00 97.38 186 GLY A CA 1
ATOM 1522 C C . GLY A 1 186 ? -12.242 5.912 12.368 1.00 97.38 186 GLY A C 1
ATOM 1523 O O . GLY A 1 186 ? -11.622 6.474 13.267 1.00 97.38 186 GLY A O 1
ATOM 1524 N N . ASP A 1 187 ? -13.057 4.880 12.589 1.00 95.38 187 ASP A N 1
ATOM 1525 C CA . ASP A 1 187 ? -13.349 4.354 13.928 1.00 95.38 187 ASP A CA 1
ATOM 1526 C C . ASP A 1 187 ? -12.073 3.913 14.662 1.00 95.38 187 ASP A C 1
ATOM 1528 O O . ASP A 1 187 ? -11.921 4.124 15.864 1.00 95.38 187 ASP A O 1
ATOM 1532 N N . CYS A 1 188 ? -11.125 3.305 13.939 1.00 93.56 188 CYS A N 1
ATOM 1533 C CA . CYS A 1 188 ? -9.857 2.873 14.516 1.00 93.56 188 CYS A CA 1
ATOM 1534 C C . CYS A 1 188 ? -9.000 4.066 14.960 1.00 93.56 188 CYS A C 1
ATOM 1536 O O . CYS A 1 188 ? -8.416 4.030 16.043 1.00 93.56 188 CYS A O 1
ATOM 1538 N N . LEU A 1 189 ? -8.924 5.113 14.136 1.00 92.69 189 LEU A N 1
ATOM 1539 C CA . LEU A 1 189 ? -8.130 6.306 14.421 1.00 92.69 189 LEU A CA 1
ATOM 1540 C C . LEU A 1 189 ? -8.713 7.117 15.581 1.00 92.69 189 LEU A C 1
ATOM 1542 O O . LEU A 1 189 ? -7.957 7.558 16.443 1.00 92.69 189 LEU A O 1
ATOM 1546 N N . GLU A 1 190 ? -10.036 7.268 15.652 1.00 90.62 190 GLU A N 1
ATOM 1547 C CA . GLU A 1 190 ? -10.688 7.952 16.775 1.00 90.62 190 GLU A CA 1
ATOM 1548 C C . GLU A 1 190 ? -10.453 7.216 18.100 1.00 90.62 190 GLU A C 1
ATOM 1550 O O . GLU A 1 190 ? -10.048 7.825 19.090 1.00 90.62 190 GLU A O 1
ATOM 1555 N N . MET A 1 191 ? -10.575 5.885 18.114 1.00 80.38 191 MET A N 1
ATOM 1556 C CA . MET A 1 191 ? -10.265 5.092 19.309 1.00 80.38 191 MET A CA 1
ATOM 1557 C C . MET A 1 191 ? -8.801 5.225 19.749 1.00 80.38 191 MET A C 1
ATOM 1559 O O . MET A 1 191 ? -8.519 5.252 20.946 1.00 80.38 191 MET A O 1
ATOM 1563 N N . MET A 1 192 ? -7.861 5.308 18.804 1.00 79.69 192 MET A N 1
ATOM 1564 C CA . MET A 1 192 ? -6.438 5.470 19.119 1.00 79.69 192 MET A CA 1
ATOM 1565 C C . MET A 1 192 ? -6.106 6.852 19.684 1.00 79.69 192 MET A C 1
ATOM 1567 O O . MET A 1 192 ? -5.253 6.938 20.564 1.00 79.69 192 MET A O 1
ATOM 1571 N N . LYS A 1 193 ? -6.797 7.911 19.240 1.00 78.31 193 LYS A N 1
ATOM 1572 C CA . LYS A 1 193 ? -6.683 9.247 19.848 1.00 78.31 193 LYS A CA 1
ATOM 1573 C C . LYS A 1 193 ? -7.175 9.247 21.296 1.00 78.31 193 LYS A C 1
ATOM 1575 O O . LYS A 1 193 ? -6.525 9.832 22.150 1.00 78.31 193 LYS A O 1
ATOM 1580 N N . ILE A 1 194 ? -8.284 8.556 21.576 1.00 58.47 194 ILE A N 1
ATOM 1581 C CA . ILE A 1 194 ? -8.860 8.444 22.929 1.00 58.47 194 ILE A CA 1
ATOM 1582 C C . ILE A 1 194 ? -7.960 7.612 23.862 1.00 58.47 194 ILE A C 1
ATOM 1584 O O . ILE A 1 194 ? -7.890 7.877 25.059 1.00 58.47 194 ILE A O 1
ATOM 1588 N N . ALA A 1 195 ? -7.267 6.600 23.330 1.00 56.00 195 ALA A N 1
ATOM 1589 C CA . ALA A 1 195 ? -6.413 5.702 24.110 1.00 56.00 195 ALA A CA 1
ATOM 1590 C C . ALA A 1 195 ? -5.047 6.300 24.505 1.00 56.00 195 ALA A C 1
ATOM 1592 O O 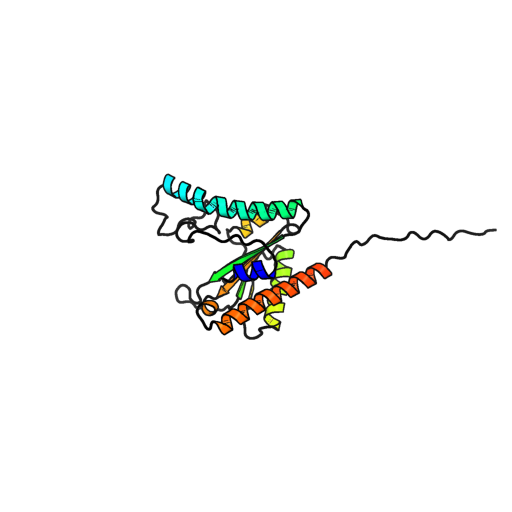. ALA A 1 195 ? -4.374 5.728 25.361 1.00 56.00 195 ALA A O 1
ATOM 1593 N N . GLN A 1 196 ? -4.631 7.420 23.905 1.00 47.69 196 GLN A N 1
ATOM 1594 C CA . GLN A 1 196 ? -3.486 8.208 24.369 1.00 47.69 196 GLN A CA 1
ATOM 1595 C C . GLN A 1 196 ? -3.959 9.063 25.555 1.00 47.69 196 GLN A C 1
ATOM 1597 O O . GLN A 1 196 ? -4.782 9.956 25.351 1.00 47.69 196 GLN A O 1
ATOM 1602 N N . PRO A 1 197 ? -3.507 8.821 26.801 1.00 40.03 197 PRO A N 1
ATOM 1603 C CA . PRO A 1 197 ? -3.895 9.672 27.914 1.00 40.03 197 PRO A CA 1
ATOM 1604 C C . PRO A 1 197 ? -3.360 11.080 27.654 1.00 40.03 197 PRO A C 1
ATOM 1606 O O . PRO A 1 197 ? -2.148 11.281 27.593 1.00 40.03 197 PRO A O 1
ATOM 1609 N N . SER A 1 198 ? -4.259 12.053 27.530 1.00 41.62 198 SER A N 1
ATOM 1610 C CA . SER A 1 198 ? -3.917 13.461 27.682 1.00 41.62 198 SER A CA 1
ATOM 1611 C C . SER A 1 198 ? -3.252 13.644 29.048 1.00 41.62 198 SER A C 1
ATOM 1613 O O . SER A 1 198 ? -3.889 13.435 30.079 1.00 41.62 198 SER A O 1
ATOM 1615 N N . ASP A 1 199 ? -1.968 13.976 29.034 1.00 42.38 199 ASP A N 1
ATOM 1616 C CA . ASP A 1 199 ? -1.277 14.731 30.074 1.00 42.38 199 ASP A CA 1
ATOM 1617 C C . ASP A 1 199 ? -1.587 14.319 31.531 1.00 42.38 199 ASP A C 1
ATOM 1619 O O . ASP A 1 199 ? -2.243 15.018 32.309 1.00 42.38 199 ASP A O 1
ATOM 1623 N N . ARG A 1 200 ? -1.083 13.151 31.951 1.00 47.38 200 ARG A N 1
ATOM 1624 C CA . ARG A 1 200 ? -0.916 12.865 33.384 1.00 47.38 200 ARG A CA 1
ATOM 1625 C C . ARG A 1 200 ? 0.280 13.666 33.911 1.00 47.38 200 ARG A C 1
ATOM 1627 O O . ARG A 1 200 ? 1.341 13.081 34.056 1.00 47.38 200 ARG A O 1
ATOM 1634 N N . THR A 1 201 ? 0.073 14.943 34.247 1.00 40.03 201 THR A N 1
ATOM 1635 C CA . THR A 1 201 ? 0.518 15.578 35.511 1.00 40.03 201 THR A CA 1
ATOM 1636 C C . THR A 1 201 ? 0.081 17.048 35.601 1.00 40.03 201 THR A C 1
ATOM 1638 O O . THR A 1 201 ? 0.897 17.959 35.556 1.00 40.03 201 THR A O 1
ATOM 1641 N N . ALA A 1 202 ? -1.199 17.290 35.876 1.00 39.59 202 ALA A N 1
ATOM 1642 C CA . ALA A 1 202 ? -1.572 18.369 36.788 1.00 39.59 202 ALA A CA 1
ATOM 1643 C C . ALA A 1 202 ? -1.929 17.716 38.129 1.00 39.59 202 ALA A C 1
ATOM 1645 O O . ALA A 1 202 ? -3.044 17.238 38.330 1.00 39.59 202 ALA A O 1
ATOM 1646 N N . ARG A 1 203 ? -0.958 17.617 39.045 1.00 36.66 203 ARG A N 1
ATOM 1647 C CA . ARG A 1 203 ? -1.267 17.399 40.464 1.00 36.66 203 ARG A CA 1
ATOM 1648 C C . ARG A 1 203 ? -1.408 18.773 41.119 1.00 36.66 203 ARG A C 1
ATOM 1650 O O . ARG A 1 203 ? -0.432 19.518 41.103 1.00 36.66 203 ARG A O 1
ATOM 1657 N N . PRO A 1 204 ? -2.545 19.106 41.748 1.00 38.34 204 PRO A N 1
ATOM 1658 C CA . PRO A 1 204 ? -2.571 20.191 42.713 1.00 38.34 204 PRO A CA 1
ATOM 1659 C C . PRO A 1 204 ? -1.859 19.701 43.981 1.00 38.34 204 PRO A C 1
ATOM 1661 O O . PRO A 1 204 ? -2.311 18.747 44.618 1.00 38.34 204 PRO A O 1
ATOM 1664 N N . SER A 1 205 ? -0.727 20.304 44.355 1.00 39.22 205 SER A N 1
ATOM 1665 C CA . SER A 1 205 ? -0.173 20.077 45.692 1.00 39.22 205 SER A CA 1
ATOM 1666 C C . SER A 1 205 ? -0.992 20.884 46.695 1.00 39.22 205 SER A C 1
ATOM 1668 O O . SER A 1 205 ? -0.880 22.107 46.773 1.00 39.22 205 SER A O 1
ATOM 1670 N N . LEU A 1 206 ? -1.832 20.176 47.446 1.00 38.50 206 LEU A N 1
ATOM 1671 C CA . LEU A 1 206 ? -2.499 20.666 48.644 1.00 38.50 206 LEU A CA 1
ATOM 1672 C C . LEU A 1 206 ? -1.458 21.156 49.656 1.00 38.50 206 LEU A C 1
ATOM 1674 O O . LEU A 1 206 ? -0.679 20.372 50.197 1.00 38.50 206 LEU A O 1
ATOM 1678 N N . ALA A 1 207 ? -1.489 22.455 49.939 1.00 41.12 207 ALA A N 1
ATOM 1679 C CA . ALA A 1 207 ? -1.061 22.965 51.228 1.00 41.12 207 ALA A CA 1
ATOM 1680 C C . ALA A 1 207 ? -2.059 22.519 52.315 1.00 41.12 207 ALA A C 1
ATOM 1682 O O . ALA A 1 207 ? -3.244 22.333 52.044 1.00 41.12 207 ALA A O 1
ATOM 1683 N N . ALA A 1 208 ? -1.550 22.447 53.548 1.00 38.31 208 ALA A N 1
ATOM 1684 C CA . ALA A 1 208 ? -2.236 22.222 54.824 1.00 38.31 208 ALA A CA 1
ATOM 1685 C C . ALA A 1 208 ? -2.391 20.763 55.293 1.00 38.31 208 ALA A C 1
ATOM 1687 O O . ALA A 1 208 ? -3.404 20.110 55.062 1.00 38.31 208 ALA A O 1
ATOM 1688 N N . ARG A 1 209 ? -1.429 20.329 56.121 1.00 39.72 209 ARG A N 1
ATOM 1689 C CA . ARG A 1 209 ? -1.700 19.811 57.477 1.00 39.72 209 ARG A CA 1
ATOM 1690 C C . ARG A 1 209 ? -0.403 19.698 58.287 1.00 39.72 209 ARG A C 1
ATOM 1692 O O . ARG A 1 209 ? 0.283 18.688 58.243 1.00 39.72 209 ARG A O 1
ATOM 1699 N N . ALA A 1 210 ? -0.108 20.745 59.052 1.00 37.12 210 ALA A N 1
ATOM 1700 C CA . ALA A 1 210 ? 0.631 20.650 60.308 1.00 37.12 210 ALA A CA 1
ATOM 1701 C C . ALA A 1 210 ? 0.209 21.834 61.195 1.00 37.12 210 ALA A C 1
ATOM 1703 O O . ALA A 1 210 ? 0.598 22.976 60.958 1.00 37.12 210 ALA A O 1
ATOM 1704 N N . ARG A 1 211 ? -0.649 21.567 62.183 1.00 42.41 211 ARG A N 1
ATOM 1705 C CA . ARG A 1 211 ? -0.897 22.441 63.337 1.00 42.41 211 ARG A CA 1
ATOM 1706 C C . ARG A 1 211 ? -1.053 21.573 64.590 1.00 42.41 211 ARG A C 1
ATOM 1708 O O . ARG A 1 211 ? -1.828 20.624 64.545 1.00 42.41 211 ARG A O 1
ATOM 1715 N N . ALA A 1 212 ? -0.373 22.029 65.651 1.00 40.06 212 ALA A N 1
ATOM 1716 C CA . ALA A 1 212 ? -0.495 21.740 67.093 1.00 40.06 212 ALA A CA 1
ATOM 1717 C C . ALA A 1 212 ? -0.036 20.338 67.571 1.00 40.06 212 ALA A C 1
ATOM 1719 O O . ALA A 1 212 ? -0.611 19.345 67.146 1.00 40.06 212 ALA A O 1
ATOM 1720 N N . ALA A 1 213 ? 1.100 20.210 68.282 1.00 38.31 213 ALA A N 1
ATOM 1721 C CA . ALA A 1 213 ? 1.381 20.512 69.716 1.00 38.31 213 ALA A CA 1
ATOM 1722 C C . ALA A 1 213 ? 0.978 19.324 70.634 1.00 38.31 213 ALA A C 1
ATOM 1724 O O . ALA A 1 213 ? 0.059 18.592 70.264 1.00 38.31 213 ALA A O 1
ATOM 1725 N N . PRO A 1 214 ? 1.675 19.050 71.757 1.00 50.50 214 PRO A N 1
ATOM 1726 C CA . PRO A 1 214 ? 2.114 19.993 72.795 1.00 50.50 214 PRO A CA 1
ATOM 1727 C C . PRO A 1 214 ? 3.591 20.390 72.741 1.00 50.50 214 PRO A C 1
ATOM 1729 O O . PRO A 1 214 ? 4.428 19.540 72.367 1.00 50.50 214 PRO A O 1
#

pLDDT: mean 91.47, std 16.47, range [36.66, 98.75]

Sequence (214 aa):
VLGRRFATAFRSPLIAATVSRLVVELNRSPHHPRLFSEFTQGLDSAERNRLLNDYYWPHRQAVETQIAMAVARGESVLHVGVHSFTPILNGCARRADVGWLYDPRRDAERQLSGRWLDNLKRLRPDLLLRRNYPYLGKADGLTTHLRRQFSDQQYAGVELEVNQRWPQGSRNAWQRLQRDLIASLGDCLEMMKIAQPSDRTARPSLAARARAAP

Foldseek 3Di:
DLQVLLCVLVVHDDQDFPDDVQCANLWFDPPDPSRHHPVHPPDDPVSVVVSCVVGNCVSLVVVLVVLVVCVVVVHADEAEAEEEDEQDDPNDGFQFFKEKAFDCVQPLQVLLRVQLQVQLCVVCVPGRYYYQPPHRNCPGTSQVVVCVVDPSRRYGYIYMYGYVCLVVDDPVSNVVSSVSSSVSSVVSVVVVVVPPDPDPDPDDPDDDDDDDDD

Radius of gyration: 22.14 Å; Cα contacts (8 Å, |Δi|>4): 264; chains: 1; bounding box: 45×44×95 Å